Protein AF-A0A5C8B3E5-F1 (afdb_monomer_lite)

Secondary structure (DSSP, 8-state):
------PPPHHHHHHHHHHTTTS-TTT---SS-EEEEETTS-TT---TTTEEEEEHHHHHHHH-GGG-TTSS------HHHHHHHHHHHHHHHHHHTSSS-SEEEEEEEEE-SS-EEEEEEEEEETTT--EEEEEEEETTTS-GGGHHHHHHHHHHTT-TTPEEEEEEEEEP----TTSS--------HHHHHHHH-TTHHHH-EEEEEE-SSSSEEEEEEE-TT-SS-SEEEEEEEETTEEEEEESS-EEEEE--GGGHHHHHHHHHHIIIIIIS---GGGEEEEEEETTEEEEESS----GGGG--

Radius of gyration: 25.86 Å; chains: 1; bounding box: 62×44×73 Å

Sequence (308 aa):
MNKKRKPINSIQRNKLLDKNGYSCCVCKATNIGLHLHHIDGNPDNNDDSNIAVLCVKEHDKHHRPSQYRDNLNHIELTSERIKQNKDSWENFVLESKKPQPQILAVVNAFGTSENVTTIRLIFQWTNIEKIEFQKDFHHVDIPFKEIPDLILSEIQRFGENIQLIIFDQIETIEHCKNRHGALSRIVNLNYATRIISPDWQNKARCNIFINPIRPSLAICIFFESEKDPIYSVSIHKCGNDFHIHDELNDIKVPFLLNKIRTQLTNLVNSIIFEEWNINPLNILIATGKHDNPTIIDKLYFPKIWEAH

Foldseek 3Di:
DPQDADDDDPVNVVVLCLLLLQAFLAQRDHPADWDWDQLVPRRNPPDSLRTGIHGPVVVVCQVCVPVPPPDPPDDRCHSVNSSVSSVLRSVQLVQLADLQRQKAWEWAFADDPVDGFKIKIFIAGLAPRDTSDMDIDGCVVDPPVCVVVVSCVVSVSRYPNHHYHYDPDHHYPPPDPDDDDDPDDTDDNLLSCLVRPPCLQPFKAKEKEAEQPFQKIKIFIDGNVDPGTSWIWIWHDDPQWTFIDIPPDTDTHGDDLVCQFVVVVVVVCCVQCVVSNYHLVRYWYWYDDPVDTDTDDDDGHHCNSNPD

pLDDT: mean 85.46, std 13.36, range [34.31, 96.69]

Structure (mmCIF, N/CA/C/O backbone):
data_AF-A0A5C8B3E5-F1
#
_entry.id   AF-A0A5C8B3E5-F1
#
loop_
_atom_site.group_PDB
_atom_site.id
_atom_site.type_symbol
_atom_site.label_atom_id
_atom_site.label_alt_id
_atom_site.label_comp_id
_atom_site.label_asym_id
_atom_site.label_entity_id
_atom_site.label_seq_id
_atom_site.pdbx_PDB_ins_code
_atom_site.Cartn_x
_atom_site.Cartn_y
_atom_site.Cartn_z
_atom_site.occupancy
_atom_site.B_iso_or_equiv
_atom_site.auth_seq_id
_atom_site.auth_comp_id
_atom_site.auth_asym_id
_atom_site.auth_atom_id
_atom_site.pdbx_PDB_model_num
ATOM 1 N N . MET A 1 1 ? 40.269 -1.792 -30.461 1.00 43.56 1 MET A N 1
ATOM 2 C CA . MET A 1 1 ? 39.592 -2.909 -31.159 1.00 43.56 1 MET A CA 1
ATOM 3 C C . MET A 1 1 ? 38.093 -2.674 -31.080 1.00 43.56 1 MET A C 1
ATOM 5 O O . MET A 1 1 ? 37.587 -2.531 -29.973 1.00 43.56 1 MET A O 1
ATOM 9 N N . ASN A 1 2 ? 37.396 -2.572 -32.216 1.00 50.03 2 ASN A N 1
ATOM 10 C CA . ASN A 1 2 ? 35.932 -2.527 -32.221 1.00 50.03 2 ASN A CA 1
ATOM 11 C C . ASN A 1 2 ? 35.425 -3.862 -31.671 1.00 50.03 2 ASN A C 1
ATOM 13 O O . ASN A 1 2 ? 35.597 -4.892 -32.322 1.00 50.03 2 ASN A O 1
ATOM 17 N N . LYS A 1 3 ? 34.860 -3.856 -30.457 1.00 59.19 3 LYS A N 1
ATOM 18 C CA . LYS A 1 3 ? 34.169 -5.032 -29.921 1.00 59.19 3 LYS A CA 1
ATOM 19 C C . LYS A 1 3 ? 33.078 -5.408 -30.928 1.00 59.19 3 LYS A C 1
ATOM 21 O O . LYS A 1 3 ? 32.313 -4.532 -31.347 1.00 59.19 3 LYS A O 1
ATOM 26 N N . LYS A 1 4 ? 33.044 -6.676 -31.351 1.00 63.53 4 LYS A N 1
ATOM 27 C CA . LYS A 1 4 ? 31.932 -7.207 -32.146 1.00 63.53 4 LYS A CA 1
ATOM 28 C C . LYS A 1 4 ? 30.663 -6.939 -31.324 1.00 63.53 4 LYS A C 1
ATOM 30 O O . LYS A 1 4 ? 30.707 -6.974 -30.100 1.00 63.53 4 LYS A O 1
ATOM 35 N N . ARG A 1 5 ? 29.601 -6.462 -31.969 1.00 69.00 5 ARG A N 1
ATOM 36 C CA . ARG A 1 5 ? 28.335 -6.176 -31.287 1.00 69.00 5 ARG A CA 1
ATOM 37 C C . ARG A 1 5 ? 27.318 -7.168 -31.805 1.00 69.00 5 ARG A C 1
ATOM 39 O O . ARG A 1 5 ? 26.991 -7.125 -32.992 1.00 69.00 5 ARG A O 1
ATOM 46 N N . LYS A 1 6 ? 26.811 -8.037 -30.938 1.00 79.88 6 LYS A N 1
ATOM 47 C CA . LYS A 1 6 ? 25.645 -8.857 -31.253 1.00 79.88 6 LYS A CA 1
ATOM 48 C C . LYS A 1 6 ? 24.402 -7.964 -31.153 1.00 79.88 6 LYS A C 1
ATOM 50 O O . LYS A 1 6 ? 24.086 -7.498 -30.059 1.00 79.88 6 LYS A O 1
ATOM 55 N N . PRO A 1 7 ? 23.680 -7.681 -32.251 1.00 82.25 7 PRO A N 1
ATOM 56 C CA . PRO A 1 7 ? 22.497 -6.835 -32.166 1.00 82.25 7 PRO A CA 1
ATOM 57 C C . PRO A 1 7 ? 21.431 -7.509 -31.295 1.00 82.25 7 PRO A C 1
ATOM 59 O O . PRO A 1 7 ? 21.183 -8.712 -31.411 1.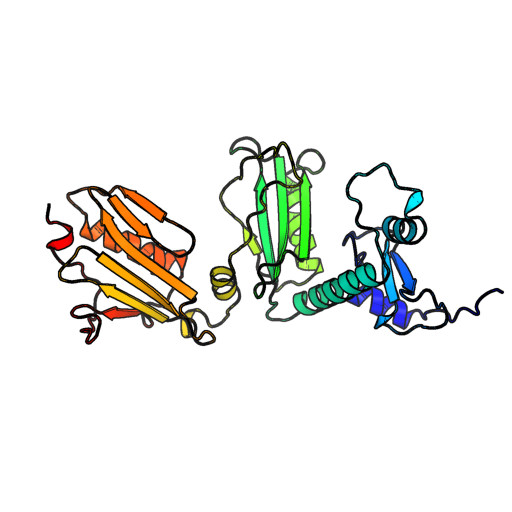00 82.25 7 PRO A O 1
ATOM 62 N N . ILE A 1 8 ? 20.797 -6.728 -30.423 1.00 86.31 8 ILE A N 1
ATOM 63 C CA . ILE A 1 8 ? 19.590 -7.156 -29.714 1.00 86.31 8 ILE A CA 1
ATOM 64 C C . ILE A 1 8 ? 18.457 -7.161 -30.741 1.00 86.31 8 ILE A C 1
ATOM 66 O O . ILE A 1 8 ? 18.202 -6.145 -31.391 1.00 86.31 8 ILE A O 1
ATOM 70 N N . ASN A 1 9 ? 17.807 -8.309 -30.926 1.00 90.19 9 ASN A N 1
ATOM 71 C CA . ASN A 1 9 ? 16.722 -8.430 -31.898 1.00 90.19 9 ASN A CA 1
ATOM 72 C C . ASN A 1 9 ? 15.451 -7.700 -31.416 1.00 90.19 9 ASN A C 1
ATOM 74 O O . ASN A 1 9 ? 15.301 -7.379 -30.235 1.00 90.19 9 ASN A O 1
ATOM 78 N N . SER A 1 10 ? 14.524 -7.431 -32.336 1.00 91.06 10 SER A N 1
ATOM 79 C CA . SER A 1 10 ? 13.295 -6.677 -32.047 1.00 91.06 10 SER A CA 1
ATOM 80 C C . SER A 1 10 ? 12.397 -7.355 -31.007 1.00 91.06 10 SER A C 1
ATOM 82 O O . SER A 1 10 ? 11.832 -6.673 -30.157 1.00 91.06 10 SER A O 1
ATOM 84 N N . ILE A 1 11 ? 12.310 -8.688 -31.025 1.00 93.75 11 ILE A N 1
ATOM 85 C CA . ILE A 1 11 ? 11.504 -9.471 -30.075 1.00 93.75 11 ILE A CA 1
ATOM 86 C C . ILE A 1 11 ? 12.038 -9.286 -28.650 1.00 93.75 11 ILE A C 1
ATOM 88 O O . ILE A 1 11 ? 11.287 -8.970 -27.730 1.00 93.75 11 ILE A O 1
ATOM 92 N N . GLN A 1 12 ? 13.350 -9.434 -28.472 1.00 94.12 12 GLN A N 1
ATOM 93 C CA . GLN A 1 12 ? 14.018 -9.251 -27.191 1.00 94.12 12 GLN A CA 1
ATOM 94 C C . GLN A 1 12 ? 13.921 -7.800 -26.715 1.00 94.12 12 GLN A C 1
ATOM 96 O O . GLN A 1 12 ? 13.673 -7.557 -25.536 1.00 94.12 12 GLN A O 1
ATOM 101 N N . ARG A 1 13 ? 14.064 -6.832 -27.627 1.00 94.44 13 ARG A N 1
ATOM 102 C CA . ARG A 1 13 ? 13.878 -5.412 -27.313 1.00 94.44 13 ARG A CA 1
ATOM 103 C C . ARG A 1 13 ? 12.482 -5.145 -26.753 1.00 94.44 13 ARG A C 1
ATOM 105 O O . ARG A 1 13 ? 12.387 -4.544 -25.688 1.00 94.44 13 ARG A O 1
ATOM 112 N N . ASN A 1 14 ? 11.431 -5.604 -27.430 1.00 95.06 14 ASN A N 1
ATOM 113 C CA . ASN A 1 14 ? 10.053 -5.398 -26.976 1.00 95.06 14 ASN A CA 1
ATOM 114 C C . ASN A 1 14 ? 9.818 -6.061 -25.617 1.00 95.06 14 ASN A C 1
ATOM 116 O O . ASN A 1 14 ? 9.352 -5.403 -24.697 1.00 95.06 14 ASN A O 1
ATOM 120 N N . LYS A 1 15 ? 10.285 -7.303 -25.440 1.00 96.00 15 LYS A N 1
ATOM 121 C CA . LYS A 1 15 ? 10.225 -8.010 -24.154 1.00 96.00 15 LYS A CA 1
ATOM 122 C C . LYS A 1 15 ? 10.875 -7.219 -23.010 1.00 96.00 15 LYS A C 1
ATOM 124 O O . LYS A 1 15 ? 10.323 -7.165 -21.915 1.00 96.00 15 LYS A O 1
ATOM 129 N N . LEU A 1 16 ? 12.051 -6.627 -23.231 1.00 95.62 16 LEU A N 1
ATOM 130 C CA . LEU A 1 16 ? 12.746 -5.824 -22.216 1.00 95.62 16 LEU A CA 1
ATOM 131 C C . LEU A 1 16 ? 11.997 -4.523 -21.900 1.00 95.62 16 LEU A C 1
ATOM 133 O O . LEU A 1 16 ? 11.908 -4.143 -20.733 1.00 95.62 16 LEU A O 1
ATOM 137 N N . LEU A 1 17 ? 11.428 -3.867 -22.914 1.00 95.00 17 LEU A N 1
ATOM 138 C CA . LEU A 1 17 ? 10.596 -2.676 -22.724 1.00 95.00 17 LEU A CA 1
ATOM 139 C C . LEU A 1 17 ? 9.308 -3.006 -21.955 1.00 95.00 17 LEU A C 1
ATOM 141 O O . LEU A 1 17 ? 8.983 -2.300 -21.003 1.00 95.00 17 LEU A O 1
ATOM 145 N N . ASP A 1 18 ? 8.641 -4.112 -22.288 1.00 93.88 18 ASP A N 1
ATOM 146 C CA . ASP A 1 18 ? 7.439 -4.593 -21.597 1.00 93.88 18 ASP A CA 1
ATOM 147 C C . ASP A 1 18 ? 7.719 -4.920 -20.123 1.00 93.88 18 ASP A C 1
ATOM 149 O O . ASP A 1 18 ? 6.940 -4.541 -19.243 1.00 93.88 18 ASP A O 1
ATOM 153 N N . LYS A 1 19 ? 8.853 -5.582 -19.838 1.00 95.06 19 LYS A N 1
ATOM 154 C CA . LYS A 1 19 ? 9.327 -5.870 -18.470 1.00 95.06 19 LYS A CA 1
ATOM 155 C C . LYS A 1 19 ? 9.594 -4.606 -17.655 1.00 95.06 19 LYS A C 1
ATOM 157 O O . LYS A 1 19 ? 9.449 -4.629 -16.442 1.00 95.06 19 LYS A O 1
ATOM 162 N N . ASN A 1 20 ? 9.966 -3.513 -18.316 1.00 94.69 20 ASN A N 1
ATOM 163 C CA . ASN A 1 20 ? 10.220 -2.226 -17.675 1.00 94.69 20 ASN A CA 1
ATOM 164 C C . ASN A 1 20 ? 9.003 -1.291 -17.728 1.00 94.69 20 ASN A C 1
ATOM 166 O O . ASN A 1 20 ? 9.126 -0.128 -17.357 1.00 94.69 20 ASN A O 1
ATOM 170 N N . GLY A 1 21 ? 7.840 -1.748 -18.209 1.00 93.38 21 GLY A N 1
ATOM 171 C CA . GLY A 1 21 ? 6.645 -0.908 -18.330 1.00 93.38 21 GLY A CA 1
ATOM 172 C C . GLY A 1 21 ? 6.867 0.324 -19.213 1.00 93.38 21 GLY A C 1
ATOM 173 O O . GLY A 1 21 ? 6.322 1.388 -18.921 1.00 93.38 21 GLY A O 1
ATOM 174 N N . TYR A 1 22 ? 7.711 0.196 -20.245 1.00 94.38 22 TYR A N 1
ATOM 175 C CA . TYR A 1 22 ? 8.141 1.286 -21.129 1.00 94.38 22 TYR A CA 1
ATOM 176 C C . TYR A 1 22 ? 8.707 2.504 -20.379 1.00 94.38 22 TYR A C 1
ATOM 178 O O . TYR A 1 22 ? 8.512 3.650 -20.790 1.00 94.38 22 TYR A O 1
ATOM 186 N N . SER A 1 23 ? 9.437 2.269 -19.285 1.00 94.38 23 SER A N 1
ATOM 187 C CA . SER A 1 23 ? 10.123 3.317 -18.533 1.00 94.38 23 SER A CA 1
ATOM 188 C C . SER A 1 23 ? 11.591 2.992 -18.255 1.00 94.38 23 SER A C 1
ATOM 190 O O . SER A 1 23 ? 12.064 1.868 -18.415 1.00 94.38 23 SER A O 1
ATOM 192 N N . CYS A 1 24 ? 12.344 4.015 -17.855 1.00 94.44 24 CYS A N 1
ATOM 193 C CA . CYS A 1 24 ? 13.716 3.852 -17.379 1.00 94.44 24 CYS A CA 1
ATOM 194 C C . CYS A 1 24 ? 13.737 3.097 -16.040 1.00 94.44 24 CYS A C 1
ATOM 196 O O . CYS A 1 24 ? 13.076 3.523 -15.097 1.00 94.44 24 CYS A O 1
ATOM 198 N N . CYS A 1 25 ? 14.557 2.055 -15.889 1.00 93.81 25 CYS A N 1
ATOM 199 C CA . CYS A 1 25 ? 14.626 1.300 -14.633 1.00 93.81 25 CYS A CA 1
ATOM 200 C C . CYS A 1 25 ? 15.187 2.107 -13.452 1.00 93.81 25 CYS A C 1
ATOM 202 O O . CYS A 1 25 ? 14.986 1.725 -12.301 1.00 93.81 25 CYS A O 1
ATOM 204 N N . VAL A 1 26 ? 15.861 3.233 -13.712 1.00 91.00 26 VAL A N 1
ATOM 205 C CA . VAL A 1 26 ? 16.446 4.103 -12.680 1.00 91.00 26 VAL A CA 1
ATOM 206 C C . VAL A 1 26 ? 15.471 5.205 -12.274 1.00 91.00 26 VAL A C 1
ATOM 208 O O . VAL A 1 26 ? 15.026 5.237 -11.133 1.00 91.00 26 VAL A O 1
ATOM 211 N N . CYS A 1 27 ? 15.108 6.097 -13.200 1.00 89.75 27 CYS A N 1
ATOM 212 C CA . CYS A 1 27 ? 14.263 7.256 -12.890 1.00 89.75 27 CYS A CA 1
ATOM 213 C C . CYS A 1 27 ? 12.763 7.026 -13.121 1.00 89.75 27 CYS A C 1
ATOM 215 O O . CYS A 1 27 ? 11.970 7.921 -12.850 1.00 89.75 27 CYS A O 1
ATOM 217 N N . LYS A 1 28 ? 12.374 5.862 -13.659 1.00 93.00 28 LYS A N 1
ATOM 218 C CA . LYS A 1 28 ? 10.985 5.434 -13.918 1.00 93.00 28 LYS A CA 1
ATOM 219 C C . LYS A 1 28 ? 10.190 6.320 -14.884 1.00 93.00 28 LYS A C 1
ATOM 221 O O . LYS A 1 28 ? 9.008 6.071 -15.112 1.00 93.00 28 LYS A O 1
ATOM 226 N N . ALA A 1 29 ? 10.842 7.305 -15.499 1.00 88.56 29 ALA A N 1
ATOM 227 C CA . ALA A 1 29 ? 10.229 8.212 -16.455 1.00 88.56 29 ALA A CA 1
ATOM 228 C C . ALA A 1 29 ? 9.842 7.497 -17.761 1.00 88.56 29 ALA A C 1
ATOM 230 O O . ALA A 1 29 ? 10.558 6.610 -18.241 1.00 88.56 29 ALA A O 1
ATOM 231 N N . THR A 1 30 ? 8.709 7.920 -18.317 1.00 88.94 30 THR A N 1
ATOM 232 C CA . THR A 1 30 ? 8.087 7.436 -19.558 1.00 88.94 30 THR A CA 1
ATOM 233 C C . THR A 1 30 ? 8.124 8.522 -20.636 1.00 88.94 30 THR A C 1
ATOM 235 O O . THR A 1 30 ? 8.563 9.640 -20.373 1.00 88.94 30 THR A O 1
ATOM 238 N N . ASN A 1 31 ? 7.679 8.200 -21.859 1.00 86.00 31 ASN A N 1
ATOM 239 C CA . ASN A 1 31 ? 7.591 9.141 -22.990 1.00 86.00 31 ASN A CA 1
ATOM 240 C C . ASN A 1 31 ? 8.919 9.848 -23.330 1.00 86.00 31 ASN A C 1
ATOM 242 O O . ASN A 1 31 ? 8.942 10.966 -23.838 1.00 86.00 31 ASN A O 1
ATOM 246 N N . ILE A 1 32 ? 10.037 9.175 -23.061 1.00 88.38 32 ILE A N 1
ATOM 247 C CA . ILE A 1 32 ? 11.398 9.637 -23.340 1.00 88.38 32 ILE A CA 1
ATOM 248 C C . ILE A 1 32 ? 12.162 8.575 -24.129 1.00 88.38 32 ILE A C 1
ATOM 250 O O . ILE A 1 32 ? 11.781 7.405 -24.152 1.00 88.38 32 ILE A O 1
ATOM 254 N N . GLY A 1 33 ? 13.268 8.964 -24.766 1.00 89.06 33 GLY A N 1
ATOM 255 C CA . GLY A 1 33 ? 14.134 8.022 -25.477 1.00 89.06 33 GLY A CA 1
ATOM 256 C C . GLY A 1 33 ? 14.728 6.967 -24.536 1.00 89.06 33 GLY A C 1
ATOM 257 O O . GLY A 1 33 ? 15.470 7.316 -23.613 1.00 89.06 33 GLY A O 1
ATOM 258 N N . LEU A 1 34 ? 14.414 5.688 -24.785 1.00 93.12 34 LEU A N 1
ATOM 259 C CA . LEU A 1 34 ? 14.897 4.534 -24.015 1.00 93.12 34 LEU A CA 1
ATOM 260 C C . LEU A 1 34 ? 15.951 3.726 -24.779 1.00 93.12 34 LEU A C 1
ATOM 262 O O . LEU A 1 34 ? 15.791 3.358 -25.950 1.00 93.12 34 LEU A O 1
ATOM 266 N N . HIS A 1 35 ? 17.043 3.443 -24.081 1.00 91.94 35 HIS A N 1
ATOM 267 C CA . HIS A 1 35 ? 18.234 2.767 -24.565 1.00 91.94 35 HIS A CA 1
ATOM 268 C C . HIS A 1 35 ? 18.416 1.448 -23.810 1.00 91.94 35 HIS A C 1
ATOM 270 O O . HIS A 1 35 ? 18.151 1.360 -22.613 1.00 91.94 35 HIS A O 1
ATOM 276 N N . LEU A 1 36 ? 18.882 0.424 -24.526 1.00 92.69 36 LEU A N 1
ATOM 277 C CA . LEU A 1 36 ? 19.272 -0.850 -23.932 1.00 92.69 36 LEU A CA 1
ATOM 278 C C . LEU A 1 36 ? 20.759 -0.785 -23.601 1.00 92.69 36 LEU A C 1
ATOM 280 O O . LEU A 1 36 ? 21.578 -0.568 -24.494 1.00 92.69 36 LEU A O 1
ATOM 284 N N . HIS A 1 37 ? 21.079 -0.937 -22.324 1.00 91.50 37 HIS A N 1
ATOM 285 C CA . HIS A 1 37 ? 22.419 -0.790 -21.786 1.00 91.50 37 HIS A CA 1
ATOM 286 C C . HIS A 1 37 ? 22.928 -2.127 -21.243 1.00 91.50 37 HIS A C 1
ATOM 288 O O . HIS A 1 37 ? 22.294 -2.723 -20.374 1.00 91.50 37 HIS A O 1
ATOM 294 N N . HIS A 1 38 ? 24.079 -2.577 -21.745 1.00 93.12 38 HIS A N 1
ATOM 295 C CA . HIS A 1 38 ? 24.810 -3.736 -21.229 1.00 93.12 38 HIS A CA 1
ATOM 296 C C . HIS A 1 38 ? 25.514 -3.376 -19.920 1.00 93.12 38 HIS A C 1
ATOM 298 O O . HIS A 1 38 ? 26.483 -2.618 -19.933 1.00 93.12 38 HIS A O 1
ATOM 304 N N . ILE A 1 39 ? 25.045 -3.937 -18.807 1.00 90.25 39 ILE A N 1
ATOM 305 C CA . ILE A 1 39 ? 25.505 -3.630 -17.444 1.00 90.25 39 ILE A CA 1
ATOM 306 C C . ILE A 1 39 ? 26.990 -3.985 -17.253 1.00 90.25 39 ILE A C 1
ATOM 308 O O . ILE A 1 39 ? 27.722 -3.258 -16.577 1.00 90.25 39 ILE A O 1
ATOM 312 N N . ASP A 1 40 ? 27.447 -5.082 -17.862 1.00 89.88 40 ASP A N 1
ATOM 313 C CA . ASP A 1 40 ? 28.839 -5.552 -17.832 1.00 89.88 40 ASP A CA 1
ATOM 314 C C . ASP A 1 40 ? 29.772 -4.852 -18.846 1.00 89.88 40 ASP A C 1
ATOM 316 O O . ASP A 1 40 ? 30.972 -5.133 -18.897 1.00 89.88 40 ASP A O 1
ATOM 320 N N . GLY A 1 41 ? 29.242 -3.960 -19.692 1.00 85.00 41 GLY A N 1
ATOM 321 C CA . GLY A 1 41 ? 29.996 -3.301 -20.762 1.00 85.00 41 GLY A CA 1
ATOM 322 C C . GLY A 1 41 ? 30.469 -4.238 -21.888 1.00 85.00 41 GLY A C 1
ATOM 323 O O . GLY A 1 41 ? 31.313 -3.843 -22.714 1.00 85.00 41 GLY A O 1
ATOM 324 N N . ASN A 1 42 ? 29.963 -5.474 -21.940 1.00 86.69 42 ASN A N 1
ATOM 325 C CA . ASN A 1 42 ? 30.219 -6.445 -22.995 1.00 86.69 42 ASN A CA 1
ATOM 326 C C . ASN A 1 42 ? 29.064 -6.455 -24.017 1.00 86.69 42 ASN A C 1
ATOM 328 O O . ASN A 1 42 ? 28.020 -7.056 -23.771 1.00 86.69 42 ASN A O 1
ATOM 332 N N . PRO A 1 43 ? 29.245 -5.854 -25.207 1.00 85.69 43 PRO A N 1
ATOM 333 C CA . PRO A 1 43 ? 28.185 -5.738 -26.207 1.00 85.69 43 PRO A CA 1
ATOM 334 C C . PRO A 1 43 ? 27.833 -7.055 -26.923 1.00 85.69 43 PRO A C 1
ATOM 336 O O . PRO A 1 43 ? 26.939 -7.057 -27.768 1.00 85.69 43 PRO A O 1
ATOM 339 N N . ASP A 1 44 ? 28.538 -8.153 -26.637 1.00 87.94 44 ASP A N 1
ATOM 340 C CA . ASP A 1 44 ? 28.189 -9.492 -27.123 1.00 87.94 44 ASP A CA 1
ATOM 341 C C . ASP A 1 44 ? 27.313 -10.277 -26.124 1.00 87.94 44 ASP A C 1
ATOM 343 O O . ASP A 1 44 ? 26.709 -11.288 -26.499 1.00 87.94 44 ASP A O 1
ATOM 347 N N . ASN A 1 45 ? 27.200 -9.807 -24.874 1.00 90.75 45 ASN A N 1
ATOM 348 C CA . ASN A 1 45 ? 26.408 -10.443 -23.824 1.00 90.75 45 ASN A CA 1
ATOM 349 C C . ASN A 1 45 ? 24.956 -9.935 -23.823 1.00 90.75 45 ASN A C 1
ATOM 351 O O . ASN A 1 45 ? 24.587 -9.048 -23.055 1.00 90.75 45 ASN A O 1
ATOM 355 N N . ASN A 1 46 ? 24.117 -10.520 -24.678 1.00 92.44 46 ASN A N 1
ATOM 356 C CA . ASN A 1 46 ? 22.698 -10.165 -24.775 1.00 92.44 46 ASN A CA 1
ATOM 357 C C . ASN A 1 46 ? 21.795 -10.937 -23.798 1.00 92.44 46 ASN A C 1
ATOM 359 O O . ASN A 1 46 ? 20.631 -11.162 -24.117 1.00 92.44 46 ASN A O 1
ATOM 363 N N . ASP A 1 47 ? 22.284 -11.368 -22.638 1.00 93.75 47 ASP A N 1
ATOM 364 C CA . ASP A 1 47 ? 21.409 -11.970 -21.631 1.00 93.75 47 ASP A CA 1
ATOM 365 C C . ASP A 1 47 ? 20.445 -10.919 -21.054 1.00 93.75 47 ASP A C 1
ATOM 367 O O . ASP A 1 47 ? 20.843 -9.800 -20.729 1.00 93.75 47 ASP A O 1
ATOM 371 N N . ASP A 1 48 ? 19.164 -11.271 -20.888 1.00 93.31 48 ASP A N 1
ATOM 372 C CA . ASP A 1 48 ? 18.128 -10.353 -20.375 1.00 93.31 48 ASP A CA 1
ATOM 373 C C . ASP A 1 48 ? 18.488 -9.749 -19.002 1.00 93.31 48 ASP A C 1
ATOM 375 O O . ASP A 1 48 ? 18.068 -8.637 -18.681 1.00 93.31 48 ASP A O 1
ATOM 379 N N . SER A 1 49 ? 19.238 -10.485 -18.177 1.00 93.69 49 SER A N 1
ATOM 380 C CA . SER A 1 49 ? 19.717 -10.038 -16.863 1.00 93.69 49 SER A CA 1
ATOM 381 C C . SER A 1 49 ? 20.858 -9.021 -16.961 1.00 93.69 49 SER A C 1
ATOM 383 O O . SER A 1 49 ? 21.046 -8.232 -16.039 1.00 93.69 49 SER A O 1
ATOM 385 N N . ASN A 1 50 ? 21.593 -9.009 -18.077 1.00 93.88 50 ASN A N 1
ATOM 386 C CA . ASN A 1 50 ? 22.687 -8.079 -18.348 1.00 93.88 50 ASN A CA 1
ATOM 387 C C . ASN A 1 50 ? 22.222 -6.805 -19.071 1.00 93.88 50 ASN A C 1
ATOM 389 O O . ASN A 1 50 ? 22.994 -5.859 -19.200 1.00 93.88 50 ASN A O 1
ATOM 393 N N . ILE A 1 51 ? 20.976 -6.753 -19.547 1.00 94.62 51 ILE A N 1
ATOM 394 C CA . ILE A 1 51 ? 20.456 -5.601 -20.285 1.00 94.62 51 ILE A CA 1
ATOM 395 C C . ILE A 1 51 ? 19.496 -4.793 -19.407 1.00 94.62 51 ILE A C 1
ATOM 397 O O . ILE A 1 51 ? 18.436 -5.276 -19.009 1.00 94.62 51 ILE A O 1
ATOM 401 N N . ALA A 1 52 ? 19.847 -3.533 -19.151 1.00 94.88 52 ALA A N 1
ATOM 402 C CA . ALA A 1 52 ? 18.998 -2.553 -18.481 1.00 94.88 52 ALA A CA 1
ATOM 403 C C . ALA A 1 52 ? 18.345 -1.589 -19.479 1.00 94.88 52 ALA A C 1
ATOM 405 O O . ALA A 1 52 ? 18.950 -1.207 -20.482 1.00 94.88 52 ALA A O 1
ATOM 406 N N . VAL A 1 53 ? 17.119 -1.156 -19.180 1.00 96.19 53 VAL A N 1
ATOM 407 C CA . VAL A 1 53 ? 16.422 -0.108 -19.934 1.00 96.19 53 VAL A CA 1
ATOM 408 C C . VAL A 1 53 ? 16.679 1.233 -19.251 1.00 96.19 53 VAL A C 1
ATOM 410 O O . VAL A 1 53 ? 16.178 1.486 -18.159 1.00 96.19 53 VAL A O 1
ATOM 413 N N . LEU A 1 54 ? 17.458 2.105 -19.888 1.00 93.88 54 LEU A N 1
ATOM 414 C CA . LEU A 1 54 ? 17.823 3.421 -19.356 1.00 93.88 54 LEU A CA 1
ATOM 415 C C . LEU A 1 54 ? 17.315 4.534 -20.266 1.00 93.88 54 LEU A C 1
ATOM 417 O O . LEU A 1 54 ? 17.277 4.379 -21.483 1.00 93.88 54 LEU A O 1
ATOM 421 N N . CYS A 1 55 ? 16.974 5.688 -19.700 1.00 92.56 55 CYS A N 1
ATOM 422 C CA . CYS A 1 55 ? 16.825 6.891 -20.510 1.00 92.56 55 CYS A CA 1
ATOM 423 C C . CYS A 1 55 ? 18.189 7.495 -20.851 1.00 92.56 55 CYS A C 1
ATOM 425 O O . CYS A 1 55 ? 19.180 7.223 -20.171 1.00 92.56 55 CYS A O 1
ATOM 427 N N . VAL A 1 56 ? 18.223 8.361 -21.866 1.00 89.06 56 VAL A N 1
ATOM 428 C CA . VAL A 1 56 ? 19.451 9.045 -22.318 1.00 89.06 56 VAL A CA 1
ATOM 429 C C . VAL A 1 56 ? 20.196 9.710 -21.157 1.00 89.06 56 VAL A C 1
ATOM 431 O O . VAL A 1 56 ? 21.399 9.524 -21.011 1.00 89.06 56 VAL A O 1
ATOM 434 N N . LYS A 1 57 ? 19.471 10.412 -20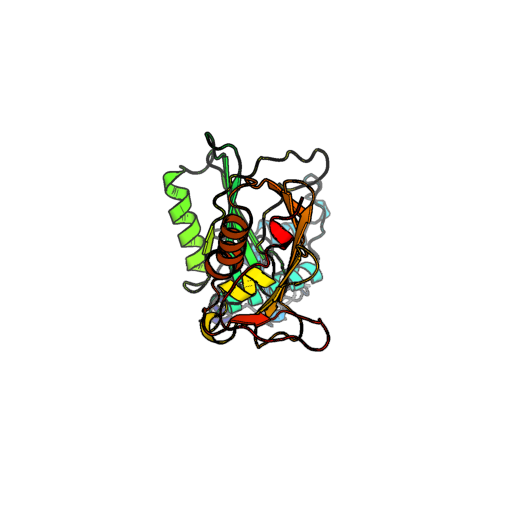.277 1.00 86.81 57 LYS A N 1
ATOM 435 C CA . LYS A 1 57 ? 20.054 11.116 -19.126 1.00 86.81 57 LYS A CA 1
ATOM 436 C C . LYS A 1 57 ? 20.821 10.169 -18.198 1.00 86.81 57 LYS A C 1
ATOM 438 O O . LYS A 1 57 ? 21.967 10.451 -17.858 1.00 86.81 57 LYS A O 1
ATOM 443 N N . GLU A 1 58 ? 20.219 9.040 -17.819 1.00 86.19 58 GLU A N 1
ATOM 444 C CA . GLU A 1 58 ? 20.851 8.136 -16.848 1.00 86.19 58 GLU A CA 1
ATOM 445 C C . GLU A 1 58 ? 21.902 7.241 -17.506 1.00 86.19 58 GLU A C 1
ATOM 447 O O . GLU A 1 58 ? 22.913 6.924 -16.882 1.00 86.19 58 GLU A O 1
ATOM 452 N N . HIS A 1 59 ? 21.726 6.925 -18.790 1.00 85.81 59 HIS A N 1
ATOM 453 C CA . HIS A 1 59 ? 22.761 6.308 -19.610 1.00 85.81 59 HIS A CA 1
ATOM 454 C C . HIS A 1 59 ? 24.030 7.180 -19.666 1.00 85.81 59 HIS A C 1
ATOM 456 O O . HIS A 1 59 ? 25.137 6.691 -19.436 1.00 85.81 59 HIS A O 1
ATOM 462 N N . ASP A 1 60 ? 23.881 8.483 -19.914 1.00 83.81 60 ASP A N 1
ATOM 463 C CA . ASP A 1 60 ? 25.013 9.407 -20.005 1.00 83.81 60 ASP A CA 1
ATOM 464 C C . ASP A 1 60 ? 25.680 9.648 -18.649 1.00 83.81 60 ASP A C 1
ATOM 466 O O . ASP A 1 60 ? 26.910 9.664 -18.575 1.00 83.81 60 ASP A O 1
ATOM 470 N N . LYS A 1 61 ? 24.905 9.753 -17.560 1.00 80.69 61 LYS A N 1
ATOM 471 C CA . LYS A 1 61 ? 25.461 9.833 -16.197 1.00 80.69 61 LYS A CA 1
ATOM 472 C C . LYS A 1 61 ? 26.336 8.631 -15.851 1.00 80.69 61 LYS A C 1
ATOM 474 O O . LYS A 1 61 ? 27.387 8.820 -15.247 1.00 80.69 61 LYS A O 1
ATOM 479 N N . HIS A 1 62 ? 25.924 7.420 -16.234 1.00 79.31 62 HIS A N 1
ATOM 480 C CA . HIS A 1 62 ? 26.715 6.210 -16.001 1.00 79.31 62 HIS A CA 1
ATOM 481 C C . HIS A 1 62 ? 28.058 6.253 -16.746 1.00 79.31 62 HIS A C 1
ATOM 483 O O . HIS A 1 62 ? 29.100 5.940 -16.177 1.00 79.31 62 HIS A O 1
ATOM 489 N N . HIS A 1 63 ? 28.060 6.690 -18.009 1.00 79.06 63 HIS A N 1
ATOM 490 C CA . HIS A 1 63 ? 29.286 6.751 -18.810 1.00 79.06 63 HIS A CA 1
ATOM 491 C C . HIS A 1 63 ? 30.169 7.972 -18.524 1.00 79.06 63 HIS A C 1
ATOM 493 O O . HIS A 1 63 ? 31.352 7.960 -18.870 1.00 79.06 63 HIS A O 1
ATOM 499 N N . ARG A 1 64 ? 29.618 9.038 -17.932 1.00 75.56 64 ARG A N 1
ATOM 500 C CA . ARG A 1 64 ? 30.321 10.308 -17.695 1.00 75.56 64 ARG A CA 1
ATOM 501 C C . ARG A 1 64 ? 30.076 10.853 -16.281 1.00 75.56 64 ARG A C 1
ATOM 503 O O . ARG A 1 64 ? 29.636 11.997 -16.141 1.00 75.56 64 ARG A O 1
ATOM 510 N N . PRO A 1 65 ? 30.403 10.092 -15.220 1.00 63.97 65 PRO A N 1
ATOM 511 C CA . PRO A 1 65 ? 30.094 10.486 -13.843 1.00 63.97 65 PRO A CA 1
ATOM 512 C C . PRO A 1 65 ? 30.754 11.819 -13.447 1.00 63.97 65 PRO A C 1
ATOM 514 O O . PRO A 1 65 ? 30.177 12.612 -12.709 1.00 63.97 65 PRO A O 1
ATOM 517 N N . SER A 1 66 ? 31.932 12.123 -14.002 1.00 59.44 66 SER A N 1
ATOM 518 C CA . SER A 1 66 ? 32.707 13.330 -13.697 1.00 59.44 66 SER A CA 1
ATOM 519 C C . SER A 1 66 ? 32.240 14.609 -14.405 1.00 59.44 66 SER A C 1
ATOM 521 O O . SER A 1 66 ? 32.701 15.684 -14.022 1.00 59.44 66 SER A O 1
ATOM 523 N N . GLN A 1 67 ? 31.354 14.521 -15.408 1.00 59.06 67 GLN A N 1
ATOM 524 C CA . GLN A 1 67 ? 30.855 15.685 -16.160 1.00 59.06 67 GLN A CA 1
ATOM 525 C C . GLN A 1 67 ? 29.625 16.347 -15.517 1.00 59.06 67 GLN A C 1
ATOM 527 O O . GLN A 1 67 ? 29.317 17.487 -15.844 1.00 59.06 67 GLN A O 1
ATOM 532 N N . TYR A 1 68 ? 28.947 15.674 -14.582 1.00 54.38 68 TYR A N 1
ATOM 533 C CA . TYR A 1 68 ? 27.712 16.154 -13.949 1.00 54.38 68 TYR A CA 1
ATOM 534 C C . TYR A 1 68 ? 27.918 16.490 -12.461 1.00 54.38 68 TYR A C 1
ATOM 536 O O . TYR A 1 68 ? 27.200 15.991 -11.596 1.00 54.38 68 TYR A O 1
ATOM 544 N N . ARG A 1 69 ? 28.920 17.328 -12.154 1.00 50.28 69 ARG A N 1
ATOM 545 C CA . ARG A 1 69 ? 29.271 17.722 -10.773 1.00 50.28 69 ARG A CA 1
ATOM 546 C C . ARG A 1 69 ? 28.274 18.690 -10.115 1.00 50.28 69 ARG A C 1
ATOM 548 O O . ARG A 1 69 ? 28.265 18.777 -8.895 1.00 50.28 69 ARG A O 1
ATOM 555 N N . ASP A 1 70 ? 27.413 19.352 -10.889 1.00 45.22 70 ASP A N 1
ATOM 556 C CA . ASP A 1 70 ? 26.621 20.500 -10.408 1.00 45.22 70 ASP A CA 1
ATOM 557 C C . ASP A 1 70 ? 25.269 20.154 -9.758 1.00 45.22 70 ASP A C 1
ATOM 559 O O . ASP A 1 70 ? 24.551 21.047 -9.323 1.00 45.22 70 ASP A O 1
ATOM 563 N N . ASN A 1 71 ? 24.913 18.872 -9.629 1.00 42.34 71 ASN A N 1
ATOM 564 C CA . ASN A 1 71 ? 23.739 18.458 -8.857 1.00 42.34 71 ASN A CA 1
ATOM 565 C C . ASN A 1 71 ? 24.176 17.563 -7.692 1.00 42.34 71 ASN A C 1
ATOM 567 O O . ASN A 1 71 ? 24.415 16.368 -7.868 1.00 42.34 71 ASN A O 1
ATOM 571 N N . LEU A 1 72 ? 24.263 18.177 -6.510 1.00 38.56 72 LEU A N 1
ATOM 572 C CA . LEU A 1 72 ? 24.621 17.625 -5.195 1.00 38.56 72 LEU A CA 1
ATOM 573 C C . LEU A 1 72 ? 23.641 16.541 -4.689 1.00 38.56 72 LEU A C 1
ATOM 575 O O . LEU A 1 72 ? 23.034 16.680 -3.637 1.00 38.56 72 LEU A O 1
ATOM 579 N N . ASN A 1 73 ? 23.492 15.444 -5.430 1.00 43.69 73 ASN A N 1
ATOM 580 C CA . ASN A 1 73 ? 22.892 14.184 -4.976 1.00 43.69 73 ASN A CA 1
ATOM 581 C C . ASN A 1 73 ? 23.709 13.018 -5.553 1.00 43.69 73 ASN A C 1
ATOM 583 O O . ASN A 1 73 ? 23.209 12.170 -6.293 1.00 43.69 73 ASN A O 1
ATOM 587 N N . HIS A 1 74 ? 25.015 13.044 -5.273 1.00 41.81 74 HIS A N 1
ATOM 588 C CA . HIS A 1 74 ? 26.004 12.096 -5.779 1.00 41.81 74 HIS A CA 1
ATOM 589 C C . HIS A 1 74 ? 25.773 10.686 -5.222 1.00 41.81 74 HIS A C 1
ATOM 591 O O . HIS A 1 74 ? 26.344 10.296 -4.208 1.00 41.81 74 HIS A O 1
ATOM 597 N N . ILE A 1 75 ? 24.975 9.894 -5.930 1.00 51.41 75 ILE A N 1
ATOM 598 C CA . ILE A 1 75 ? 25.169 8.448 -5.980 1.00 51.41 75 ILE A CA 1
ATOM 599 C C . ILE A 1 75 ? 25.687 8.173 -7.385 1.00 51.41 75 ILE A C 1
ATOM 601 O O . ILE A 1 75 ? 24.964 8.370 -8.364 1.00 51.41 75 ILE A O 1
ATOM 605 N N . GLU A 1 76 ? 26.953 7.777 -7.500 1.00 63.84 76 GLU A N 1
ATOM 606 C CA . GLU A 1 76 ? 27.482 7.286 -8.769 1.00 63.84 76 GLU A CA 1
ATOM 607 C C . GLU A 1 76 ? 26.598 6.129 -9.244 1.00 63.84 76 GLU A C 1
ATOM 609 O O . GLU A 1 76 ? 26.362 5.160 -8.517 1.00 63.84 76 GLU A O 1
ATOM 614 N N . LEU A 1 77 ? 26.057 6.242 -10.457 1.00 76.19 77 LEU A N 1
ATOM 615 C CA . LEU A 1 77 ? 25.219 5.201 -11.034 1.00 76.19 77 LEU A CA 1
ATOM 616 C C . LEU A 1 77 ? 26.124 4.066 -11.525 1.00 76.19 77 LEU A C 1
ATOM 618 O O . LEU A 1 77 ? 26.437 3.985 -12.707 1.00 76.19 77 LEU A O 1
ATOM 622 N N . THR A 1 78 ? 26.598 3.226 -10.609 1.00 85.12 78 THR A N 1
ATOM 623 C CA . THR A 1 78 ? 27.453 2.072 -10.919 1.00 85.12 78 THR A CA 1
ATOM 624 C C . THR A 1 78 ? 26.662 0.961 -11.618 1.00 85.12 78 THR A C 1
ATOM 626 O O . THR A 1 78 ? 25.434 0.902 -11.522 1.00 85.12 78 THR A O 1
ATOM 629 N N . SER A 1 79 ? 27.353 0.034 -12.289 1.00 87.94 79 SER A N 1
ATOM 630 C CA . SER A 1 79 ? 26.724 -1.154 -12.893 1.00 87.94 79 SER A CA 1
ATOM 631 C C . SER A 1 79 ? 25.931 -1.978 -11.872 1.00 87.94 79 SER A C 1
ATOM 633 O O . SER A 1 79 ? 24.832 -2.444 -12.164 1.00 87.94 79 SER A O 1
ATOM 635 N N . GLU A 1 80 ? 26.444 -2.107 -10.646 1.00 88.69 80 GLU A N 1
ATOM 636 C CA . GLU A 1 80 ? 25.739 -2.782 -9.554 1.00 88.69 80 GLU A CA 1
ATOM 637 C C . GLU A 1 80 ? 24.438 -2.059 -9.194 1.00 88.69 80 GLU A C 1
ATOM 639 O O . GLU A 1 80 ? 23.389 -2.689 -9.065 1.00 88.69 80 GLU A O 1
ATOM 644 N N . ARG A 1 81 ? 24.470 -0.724 -9.107 1.00 88.81 81 ARG A N 1
ATOM 645 C CA . ARG A 1 81 ? 23.274 0.066 -8.811 1.00 88.81 81 ARG A CA 1
ATOM 646 C C . ARG A 1 81 ? 22.245 -0.008 -9.936 1.00 88.81 81 ARG A C 1
ATOM 648 O O . ARG A 1 81 ? 21.049 -0.082 -9.660 1.00 88.81 81 ARG A O 1
ATOM 655 N N . ILE A 1 82 ? 22.690 -0.024 -11.193 1.00 91.06 82 ILE A N 1
ATOM 656 C CA . ILE A 1 82 ? 21.816 -0.251 -12.353 1.00 91.06 82 ILE A CA 1
ATOM 657 C C . ILE A 1 82 ? 21.150 -1.622 -12.246 1.00 91.06 82 ILE A C 1
ATOM 659 O O . ILE A 1 82 ? 19.940 -1.714 -12.437 1.00 91.06 82 ILE A O 1
ATOM 663 N N . LYS A 1 83 ? 21.910 -2.665 -11.895 1.00 94.06 83 LYS A N 1
ATOM 664 C CA . LYS A 1 83 ? 21.374 -4.014 -11.703 1.00 94.06 83 LYS A CA 1
ATOM 665 C C . LYS A 1 83 ? 20.328 -4.059 -10.588 1.00 94.06 83 LYS A C 1
ATOM 667 O O . LYS A 1 83 ? 19.223 -4.524 -10.826 1.00 94.06 83 LYS A O 1
ATOM 672 N N . GLN A 1 84 ? 20.623 -3.482 -9.422 1.00 92.00 84 GLN A N 1
ATOM 673 C CA . GLN A 1 84 ? 19.664 -3.381 -8.313 1.00 92.00 84 GLN A CA 1
ATOM 674 C C . GLN A 1 84 ? 18.376 -2.654 -8.730 1.00 92.00 84 GLN A C 1
ATOM 676 O O . GLN A 1 84 ? 17.277 -3.129 -8.456 1.00 92.00 84 GLN A O 1
ATOM 681 N N . ASN A 1 85 ? 18.503 -1.515 -9.419 1.00 92.69 85 ASN A N 1
ATOM 682 C CA . ASN A 1 85 ? 17.357 -0.743 -9.899 1.00 92.69 85 ASN A CA 1
ATOM 683 C C . ASN A 1 85 ? 16.543 -1.506 -10.949 1.00 92.69 85 ASN A C 1
ATOM 685 O O . ASN A 1 85 ? 15.317 -1.454 -10.910 1.00 92.69 85 ASN A O 1
ATOM 689 N N . LYS A 1 86 ? 17.209 -2.218 -11.866 1.00 94.88 86 LYS A N 1
ATOM 690 C CA . LYS A 1 86 ? 16.576 -3.097 -12.856 1.00 94.88 86 LYS A CA 1
ATOM 691 C C . LYS A 1 86 ? 15.785 -4.203 -12.175 1.00 94.88 86 LYS A C 1
ATOM 693 O O . LYS A 1 86 ? 14.596 -4.322 -12.441 1.00 94.88 86 LYS A O 1
ATOM 698 N N . ASP A 1 87 ? 16.424 -4.970 -11.299 1.00 95.38 87 ASP A N 1
ATOM 699 C CA . ASP A 1 87 ? 15.797 -6.122 -10.653 1.00 95.38 87 ASP A CA 1
ATOM 700 C C . ASP A 1 87 ? 14.599 -5.669 -9.806 1.00 95.38 87 ASP A C 1
ATOM 702 O O . ASP A 1 87 ? 13.508 -6.222 -9.917 1.00 95.38 87 ASP A O 1
ATOM 706 N N . SER A 1 88 ? 14.767 -4.589 -9.035 1.00 94.06 88 SER A N 1
ATOM 707 C CA . SER A 1 88 ? 13.687 -3.959 -8.265 1.00 94.06 88 SER A CA 1
ATOM 708 C C . SER A 1 88 ? 12.522 -3.521 -9.162 1.00 94.06 88 SER A C 1
ATOM 710 O O . SER A 1 88 ? 11.366 -3.831 -8.879 1.00 94.06 88 SER A O 1
ATOM 712 N N . TRP A 1 89 ? 12.823 -2.854 -10.282 1.00 95.81 89 TRP A N 1
ATOM 713 C CA . TRP A 1 89 ? 11.802 -2.325 -11.184 1.00 95.81 89 TRP A CA 1
ATOM 714 C C . TRP A 1 89 ? 11.030 -3.397 -11.938 1.00 95.81 89 TRP A C 1
ATOM 716 O O . TRP A 1 89 ? 9.810 -3.334 -12.027 1.00 95.81 89 TRP A O 1
ATOM 726 N N . GLU A 1 90 ? 11.734 -4.372 -12.505 1.00 96.56 90 GLU A N 1
ATOM 727 C CA . GLU A 1 90 ? 11.097 -5.435 -13.276 1.00 96.56 90 GLU A CA 1
ATOM 728 C C . GLU A 1 90 ? 10.225 -6.307 -12.370 1.00 96.56 90 GLU A C 1
ATOM 730 O O . GLU A 1 90 ? 9.136 -6.707 -12.779 1.00 96.56 90 GLU A O 1
ATOM 735 N N . ASN A 1 91 ? 10.647 -6.528 -11.118 1.00 95.69 91 ASN A N 1
ATOM 736 C CA . ASN A 1 91 ? 9.818 -7.192 -10.115 1.00 95.69 91 ASN A CA 1
ATOM 737 C C . ASN A 1 91 ? 8.560 -6.383 -9.792 1.00 95.69 91 ASN A C 1
ATOM 739 O O . ASN A 1 91 ? 7.478 -6.958 -9.733 1.00 95.69 91 ASN A O 1
ATOM 743 N N . PHE A 1 92 ? 8.676 -5.063 -9.641 1.00 96.38 92 PHE A N 1
ATOM 744 C CA . PHE A 1 92 ? 7.524 -4.187 -9.433 1.00 96.38 92 PHE A CA 1
ATOM 745 C C . PHE A 1 92 ? 6.523 -4.252 -10.592 1.00 96.38 92 PHE A C 1
ATOM 747 O O . PHE A 1 92 ? 5.339 -4.483 -10.367 1.00 96.38 92 PHE A O 1
ATOM 754 N N . VAL A 1 93 ? 6.992 -4.105 -11.835 1.00 96.19 93 VAL A N 1
ATOM 755 C CA . VAL A 1 93 ? 6.133 -4.147 -13.034 1.00 96.19 93 VAL A CA 1
ATOM 756 C C . VAL A 1 93 ? 5.485 -5.522 -13.218 1.00 96.19 93 VAL A C 1
ATOM 758 O O . VAL A 1 93 ? 4.376 -5.630 -13.743 1.00 96.19 93 VAL A O 1
ATOM 761 N N . LEU A 1 94 ? 6.175 -6.595 -12.828 1.00 95.88 94 LEU A N 1
ATOM 762 C CA . LEU A 1 94 ? 5.615 -7.941 -12.858 1.00 95.88 94 LEU A CA 1
ATOM 763 C C . LEU A 1 94 ? 4.541 -8.124 -11.779 1.00 95.88 94 LEU A C 1
ATOM 765 O O . LEU A 1 94 ? 3.473 -8.660 -12.068 1.00 95.88 94 LEU A O 1
ATOM 769 N N . GLU A 1 95 ? 4.822 -7.684 -10.553 1.00 95.56 95 GLU A N 1
ATOM 770 C CA . GLU A 1 95 ? 3.899 -7.759 -9.421 1.00 95.56 95 GLU A CA 1
ATOM 771 C C . GLU A 1 95 ? 2.628 -6.950 -9.677 1.00 95.56 95 GLU A C 1
ATOM 773 O O . GLU A 1 95 ? 1.531 -7.443 -9.431 1.00 95.56 95 GLU A O 1
ATOM 778 N N . SER A 1 96 ? 2.760 -5.748 -10.242 1.00 94.94 96 SER A N 1
ATOM 779 C CA . SER A 1 96 ? 1.646 -4.824 -10.462 1.00 94.94 96 SER A CA 1
ATOM 780 C C . SER A 1 96 ? 0.568 -5.377 -11.397 1.00 94.94 96 SER A C 1
ATOM 782 O O . SER A 1 96 ? -0.583 -4.953 -11.339 1.00 94.94 96 SER A O 1
ATOM 784 N N . LYS A 1 97 ? 0.933 -6.339 -12.253 1.00 94.25 97 LYS A N 1
ATOM 785 C CA . LYS A 1 97 ? 0.040 -6.994 -13.219 1.00 94.25 97 LYS A CA 1
ATOM 786 C C . LYS A 1 97 ? -0.674 -8.224 -12.658 1.00 94.25 97 LYS A C 1
ATOM 788 O O . LYS A 1 97 ? -1.477 -8.832 -13.366 1.00 94.25 97 LYS A O 1
ATOM 793 N N . LYS A 1 98 ? -0.370 -8.646 -11.427 1.00 94.75 98 LYS A N 1
ATOM 794 C CA . LYS A 1 98 ? -1.033 -9.804 -10.818 1.00 94.75 98 LYS A CA 1
ATOM 795 C C . LYS A 1 98 ? -2.506 -9.493 -10.508 1.00 94.75 98 LYS A C 1
ATOM 797 O O . LYS A 1 98 ? -2.866 -8.333 -10.320 1.00 94.75 98 LYS A O 1
ATOM 802 N N . PRO A 1 99 ? -3.371 -10.520 -10.403 1.00 91.94 99 PRO A N 1
ATOM 803 C CA . PRO A 1 99 ? -4.751 -10.336 -9.947 1.00 91.94 99 PRO A CA 1
ATOM 804 C C . PRO A 1 99 ? -4.855 -9.748 -8.533 1.00 91.94 99 PRO A C 1
ATOM 806 O O . PRO A 1 99 ? -5.830 -9.079 -8.217 1.00 91.94 99 PRO A O 1
ATOM 809 N N . GLN A 1 100 ? -3.857 -10.017 -7.687 1.00 89.69 100 GLN A N 1
ATOM 810 C CA . GLN A 1 100 ? -3.766 -9.550 -6.302 1.00 89.69 100 GLN A CA 1
ATOM 811 C C . GLN A 1 100 ? -2.347 -9.017 -6.051 1.00 89.69 100 GLN A C 1
ATOM 813 O O . GLN A 1 100 ? -1.499 -9.756 -5.544 1.00 89.69 100 GLN A O 1
ATOM 818 N N . PRO A 1 101 ? -2.044 -7.786 -6.496 1.00 93.06 101 PRO A N 1
ATOM 819 C CA . PRO A 1 101 ? -0.703 -7.228 -6.389 1.00 93.06 101 PRO A CA 1
ATOM 820 C C . PRO A 1 101 ? -0.360 -6.886 -4.933 1.00 93.06 101 PRO A C 1
ATOM 822 O O . PRO A 1 101 ? -1.164 -6.296 -4.217 1.00 93.06 101 PRO A O 1
ATOM 825 N N . GLN A 1 102 ? 0.871 -7.178 -4.511 1.00 92.62 102 GLN A N 1
ATOM 826 C CA . GLN A 1 102 ? 1.431 -6.745 -3.218 1.00 92.62 102 GLN A CA 1
ATOM 827 C C . GLN A 1 102 ? 1.958 -5.296 -3.265 1.00 92.62 102 GLN A C 1
ATOM 829 O O . GLN A 1 102 ? 3.041 -4.974 -2.766 1.00 92.62 102 GLN A O 1
ATOM 834 N N . ILE A 1 103 ? 1.207 -4.422 -3.938 1.00 93.25 103 ILE A N 1
ATOM 835 C CA . ILE A 1 103 ? 1.550 -3.022 -4.194 1.00 93.25 103 ILE A CA 1
ATOM 836 C C . ILE A 1 103 ? 0.320 -2.157 -3.920 1.00 93.25 103 ILE A C 1
ATOM 838 O O . ILE A 1 103 ? -0.780 -2.478 -4.366 1.00 93.25 103 ILE A O 1
ATOM 842 N N . LEU A 1 104 ? 0.533 -1.021 -3.256 1.00 93.25 104 LEU A N 1
ATOM 843 C CA . LEU A 1 104 ? -0.476 0.019 -3.056 1.00 93.25 104 LEU A CA 1
ATOM 844 C C . LEU A 1 104 ? -0.089 1.296 -3.788 1.00 93.25 104 LEU A C 1
ATOM 846 O O . LEU A 1 104 ? 1.075 1.702 -3.764 1.00 93.25 104 LEU A O 1
ATOM 850 N N . ALA A 1 105 ? -1.087 1.942 -4.382 1.00 94.19 105 ALA A N 1
ATOM 851 C CA . ALA A 1 105 ? -1.008 3.319 -4.833 1.00 94.19 105 ALA A CA 1
ATOM 852 C C . ALA A 1 105 ? -1.536 4.230 -3.717 1.00 94.19 105 ALA A C 1
ATOM 854 O O . ALA A 1 105 ? -2.680 4.098 -3.294 1.00 94.19 105 ALA A O 1
ATOM 855 N N . VAL A 1 106 ? -0.712 5.151 -3.232 1.00 91.88 106 VAL A N 1
ATOM 856 C CA . VAL A 1 106 ? -1.039 6.071 -2.141 1.00 91.88 106 VAL A CA 1
ATOM 857 C C . VAL A 1 106 ? -0.958 7.500 -2.657 1.00 91.88 106 VAL A C 1
ATOM 859 O O . VAL A 1 106 ? 0.053 7.897 -3.237 1.00 91.88 106 VAL A O 1
ATOM 862 N N . VAL A 1 107 ? -2.021 8.273 -2.454 1.00 91.44 107 VAL A N 1
ATOM 863 C CA . VAL A 1 107 ? -2.104 9.677 -2.857 1.00 91.44 107 VAL A CA 1
ATOM 864 C C . VAL A 1 107 ? -2.083 10.569 -1.625 1.00 91.44 107 VAL A C 1
ATOM 866 O O . VAL A 1 107 ? -2.938 10.455 -0.749 1.00 91.44 107 VAL A O 1
ATOM 869 N N . ASN A 1 108 ? -1.113 11.482 -1.605 1.00 89.19 108 ASN A N 1
ATOM 870 C CA . ASN A 1 108 ? -0.939 12.501 -0.575 1.00 89.19 108 ASN A CA 1
ATOM 871 C C . ASN A 1 108 ? -1.122 13.894 -1.184 1.00 89.19 108 ASN A C 1
ATOM 873 O O . ASN A 1 108 ? -0.579 14.173 -2.256 1.00 89.19 108 ASN A O 1
ATOM 877 N N . ALA A 1 109 ? -1.833 14.780 -0.491 1.00 87.38 109 ALA A N 1
ATOM 878 C CA . ALA A 1 109 ? -1.966 16.185 -0.866 1.00 87.38 109 ALA A CA 1
ATOM 879 C C . ALA A 1 109 ? -1.137 17.066 0.078 1.00 87.38 109 ALA A C 1
ATOM 881 O O . ALA A 1 109 ? -1.167 16.873 1.289 1.00 87.38 109 ALA A O 1
ATOM 882 N N . PHE A 1 110 ? -0.418 18.046 -0.473 1.00 84.88 110 PHE A N 1
ATOM 883 C CA . PHE A 1 110 ? 0.434 18.966 0.281 1.00 84.88 110 PHE A CA 1
ATOM 884 C C . PHE A 1 110 ? 0.033 20.425 0.043 1.00 84.88 110 PHE A C 1
ATOM 886 O O . PHE A 1 110 ? -0.133 20.865 -1.103 1.00 84.88 110 PHE A O 1
ATOM 893 N N . GLY A 1 111 ? -0.050 21.207 1.117 1.00 82.00 111 GLY A N 1
ATOM 894 C CA . GLY A 1 111 ? -0.394 22.626 1.075 1.00 82.00 111 GLY A CA 1
ATOM 895 C C . GLY A 1 111 ? -1.215 23.057 2.284 1.00 82.00 111 GLY A C 1
ATOM 896 O O . GLY A 1 111 ? -0.902 22.711 3.420 1.00 82.00 111 GLY A O 1
ATOM 897 N N . THR A 1 112 ? -2.261 23.834 2.028 1.00 79.00 112 THR A N 1
ATOM 898 C CA . THR A 1 112 ? -3.277 24.206 3.020 1.00 79.00 112 THR A CA 1
ATOM 899 C C . THR A 1 112 ? -4.658 23.781 2.529 1.00 79.00 112 THR A C 1
ATOM 901 O O . THR A 1 112 ? -4.835 23.485 1.348 1.00 79.00 112 THR A O 1
ATOM 904 N N . SER A 1 113 ? -5.657 23.798 3.416 1.00 73.62 113 SER A N 1
ATOM 905 C CA . SER A 1 113 ? -7.063 23.546 3.057 1.00 73.62 113 SER A CA 1
ATOM 906 C C . SER A 1 113 ? -7.589 24.461 1.952 1.00 73.62 113 SER A C 1
ATOM 908 O O . SER A 1 113 ? -8.497 24.085 1.220 1.00 73.62 113 SER A O 1
ATOM 910 N N . GLU A 1 114 ? -7.021 25.660 1.832 1.00 78.00 114 GLU A N 1
ATOM 911 C CA . GLU A 1 114 ? -7.399 26.655 0.828 1.00 78.00 114 GLU A CA 1
ATOM 912 C C . GLU A 1 114 ? -6.551 26.559 -0.446 1.00 78.00 114 GLU A C 1
ATOM 914 O O . GLU A 1 114 ? -6.981 27.010 -1.505 1.00 78.00 114 GLU A O 1
ATOM 919 N N . ASN A 1 115 ? -5.345 25.990 -0.358 1.00 79.50 115 ASN A N 1
ATOM 920 C CA . ASN A 1 115 ? -4.398 25.951 -1.462 1.00 79.50 115 ASN A CA 1
ATOM 921 C C . ASN A 1 115 ? -3.574 24.657 -1.447 1.00 79.50 115 ASN A C 1
ATOM 923 O O . ASN A 1 115 ? -2.500 24.579 -0.838 1.00 79.50 115 ASN A O 1
ATOM 927 N N . VAL A 1 116 ? -4.073 23.639 -2.150 1.00 82.06 116 VAL A N 1
ATOM 928 C CA . VAL A 1 116 ? -3.311 22.418 -2.431 1.00 82.06 116 VAL A CA 1
ATOM 929 C C . VAL A 1 116 ? -2.303 22.722 -3.534 1.00 82.06 116 VAL A C 1
ATOM 931 O O . VAL A 1 116 ? -2.660 23.033 -4.667 1.00 82.06 116 VAL A O 1
ATOM 934 N N . THR A 1 117 ? -1.022 22.617 -3.200 1.00 83.31 117 THR A N 1
ATOM 935 C CA . THR A 1 117 ? 0.075 22.978 -4.110 1.00 83.31 117 THR A CA 1
ATOM 936 C C . THR A 1 117 ? 0.575 21.788 -4.917 1.00 83.31 117 THR A C 1
ATOM 938 O O . THR A 1 117 ? 0.946 21.927 -6.083 1.00 83.31 117 THR A O 1
ATOM 941 N N . THR A 1 118 ? 0.612 20.618 -4.280 1.00 86.75 118 THR A N 1
ATOM 942 C CA . THR A 1 118 ? 1.229 19.412 -4.823 1.00 86.75 118 THR A CA 1
ATOM 943 C C . THR A 1 118 ? 0.406 18.207 -4.421 1.00 86.75 118 THR A C 1
ATOM 945 O O . THR A 1 118 ? 0.036 18.063 -3.257 1.00 86.75 118 THR A O 1
ATOM 948 N N . ILE A 1 119 ? 0.168 17.320 -5.376 1.00 89.31 119 ILE A N 1
ATOM 949 C CA . ILE A 1 119 ? -0.354 15.985 -5.119 1.00 89.31 119 ILE A CA 1
ATOM 950 C C . ILE A 1 119 ? 0.755 14.994 -5.456 1.00 89.31 119 ILE A C 1
ATOM 952 O O . ILE A 1 119 ? 1.351 15.069 -6.526 1.00 89.31 119 ILE A O 1
ATOM 956 N N . ARG A 1 120 ? 1.058 14.074 -4.544 1.00 91.25 120 ARG A N 1
ATOM 957 C CA . ARG A 1 120 ? 2.061 13.025 -4.740 1.00 91.25 120 ARG A CA 1
ATOM 958 C C . ARG A 1 120 ? 1.373 11.678 -4.834 1.00 91.25 120 ARG A C 1
ATOM 960 O O . ARG A 1 120 ? 0.654 11.296 -3.917 1.00 91.25 120 ARG A O 1
ATOM 967 N N . LEU A 1 121 ? 1.660 10.949 -5.905 1.00 93.00 121 LEU A N 1
ATOM 968 C CA . LEU A 1 121 ? 1.333 9.536 -6.051 1.00 93.00 121 LEU A CA 1
ATOM 969 C C . LEU A 1 121 ? 2.549 8.698 -5.661 1.00 93.00 121 LEU A C 1
ATOM 971 O O . LEU A 1 121 ? 3.653 8.943 -6.144 1.00 93.00 121 LEU A O 1
ATOM 975 N N . ILE A 1 122 ? 2.342 7.700 -4.816 1.00 92.19 122 ILE A N 1
ATOM 976 C CA . ILE A 1 122 ? 3.369 6.796 -4.306 1.00 92.19 122 ILE A CA 1
ATOM 977 C C . ILE A 1 122 ? 2.944 5.371 -4.617 1.00 92.19 122 ILE A C 1
ATOM 979 O O . ILE A 1 122 ? 1.820 4.986 -4.328 1.00 92.19 122 ILE A O 1
ATOM 983 N N . PHE A 1 123 ? 3.857 4.575 -5.154 1.00 93.19 123 PHE A N 1
ATOM 984 C CA . PHE A 1 123 ? 3.709 3.133 -5.227 1.00 93.19 123 PHE A CA 1
ATOM 985 C C . PHE A 1 123 ? 4.598 2.493 -4.171 1.00 93.19 123 PHE A C 1
ATOM 987 O O . PHE A 1 123 ? 5.827 2.626 -4.217 1.00 93.19 123 PHE A O 1
ATOM 994 N N . GLN A 1 124 ? 3.972 1.810 -3.222 1.00 91.81 124 GLN A N 1
ATOM 995 C CA . GLN A 1 124 ? 4.653 1.161 -2.110 1.00 91.81 124 GLN A CA 1
ATOM 996 C C . GLN A 1 124 ? 4.407 -0.346 -2.101 1.00 91.81 124 GLN A C 1
ATOM 998 O O . GLN A 1 124 ? 3.324 -0.813 -2.449 1.00 91.81 124 GLN A O 1
ATOM 1003 N N . TRP A 1 125 ? 5.413 -1.095 -1.666 1.00 91.25 125 TRP A N 1
ATOM 1004 C CA . TRP A 1 125 ? 5.306 -2.521 -1.389 1.00 91.25 125 TRP A CA 1
ATOM 1005 C C . TRP A 1 125 ? 4.586 -2.757 -0.064 1.00 91.25 125 TRP A C 1
ATOM 1007 O O . TRP A 1 125 ? 4.916 -2.130 0.944 1.00 91.25 125 TRP A O 1
ATOM 1017 N N . THR A 1 126 ? 3.642 -3.693 -0.047 1.00 85.81 126 THR A N 1
ATOM 1018 C CA . THR A 1 126 ? 2.831 -3.997 1.142 1.00 85.81 126 THR A CA 1
ATOM 1019 C C . THR A 1 126 ? 3.480 -4.947 2.127 1.00 85.81 126 THR A C 1
ATOM 1021 O O . THR A 1 126 ? 2.931 -5.145 3.198 1.00 85.81 126 THR A O 1
ATOM 1024 N N . ASN A 1 127 ? 4.616 -5.543 1.776 1.00 81.62 127 ASN A N 1
ATOM 1025 C CA . ASN A 1 127 ? 5.313 -6.537 2.590 1.00 81.62 127 ASN A CA 1
ATOM 1026 C C . ASN A 1 127 ? 6.591 -6.000 3.259 1.00 81.62 127 ASN A C 1
ATOM 1028 O O . ASN A 1 127 ? 7.136 -6.662 4.136 1.00 81.62 127 ASN A O 1
ATOM 1032 N N . ILE A 1 128 ? 7.109 -4.845 2.822 1.00 81.12 128 ILE A N 1
ATOM 1033 C CA . ILE A 1 128 ? 8.419 -4.317 3.257 1.00 81.12 128 ILE A CA 1
ATOM 1034 C C . ILE A 1 128 ? 8.437 -2.789 3.460 1.00 81.12 128 ILE A C 1
ATOM 1036 O O . ILE A 1 128 ? 9.517 -2.206 3.477 1.00 81.12 128 ILE A O 1
ATOM 1040 N N . GLU A 1 129 ? 7.266 -2.136 3.548 1.00 76.06 129 GLU A N 1
ATOM 1041 C CA . GLU A 1 129 ? 7.087 -0.672 3.723 1.00 76.06 129 GLU A CA 1
ATOM 1042 C C . GLU A 1 129 ? 7.996 0.197 2.824 1.00 76.06 129 GLU A C 1
ATOM 1044 O O . GLU A 1 129 ? 8.415 1.304 3.165 1.00 76.06 129 GLU A O 1
ATOM 1049 N N . LYS A 1 130 ? 8.334 -0.313 1.636 1.00 85.12 130 LYS A N 1
ATOM 1050 C CA . LYS A 1 130 ? 9.285 0.319 0.722 1.00 85.12 130 LYS A CA 1
ATOM 1051 C C . LYS A 1 130 ? 8.536 1.070 -0.366 1.00 85.12 130 LYS A C 1
ATOM 1053 O O . LYS A 1 130 ? 7.754 0.474 -1.104 1.00 85.12 130 LYS A O 1
ATOM 1058 N N . ILE A 1 131 ? 8.865 2.345 -0.549 1.00 89.56 131 ILE A N 1
ATOM 1059 C CA . ILE A 1 131 ? 8.462 3.109 -1.734 1.00 89.56 131 ILE A CA 1
ATOM 1060 C C . ILE A 1 131 ? 9.302 2.645 -2.927 1.00 89.56 131 ILE A C 1
ATOM 1062 O O . ILE A 1 131 ? 10.531 2.745 -2.910 1.00 89.56 131 ILE A O 1
ATOM 1066 N N . GLU A 1 132 ? 8.649 2.153 -3.976 1.00 92.00 132 GLU A N 1
ATOM 1067 C CA . GLU A 1 132 ? 9.322 1.792 -5.226 1.00 92.00 132 GLU A CA 1
ATOM 1068 C C . GLU A 1 132 ? 9.400 2.978 -6.189 1.00 92.00 132 GLU A C 1
ATOM 1070 O O . GLU A 1 132 ? 10.403 3.180 -6.877 1.00 92.00 132 GLU A O 1
ATOM 1075 N N . PHE A 1 133 ? 8.324 3.760 -6.250 1.00 87.62 133 PHE A N 1
ATOM 1076 C CA . PHE A 1 133 ? 8.180 4.862 -7.186 1.00 87.62 133 PHE A CA 1
ATOM 1077 C C . PHE A 1 133 ? 7.289 5.948 -6.590 1.00 87.62 133 PHE A C 1
ATOM 1079 O O . PHE A 1 133 ? 6.307 5.652 -5.916 1.00 87.62 133 PHE A O 1
ATOM 1086 N N . GLN A 1 134 ? 7.625 7.208 -6.853 1.00 90.56 134 GLN A N 1
ATOM 1087 C CA . GLN A 1 134 ? 6.790 8.350 -6.504 1.00 90.56 134 GLN A CA 1
ATOM 1088 C C . GLN A 1 134 ? 6.766 9.353 -7.656 1.00 90.56 134 GLN A C 1
ATOM 1090 O O . GLN A 1 134 ? 7.758 9.501 -8.378 1.00 90.56 134 GLN A O 1
ATOM 1095 N N . LYS A 1 135 ? 5.643 10.048 -7.810 1.00 89.38 135 LYS A N 1
ATOM 1096 C CA . LYS A 1 135 ? 5.429 11.061 -8.838 1.00 89.38 135 LYS A CA 1
ATOM 1097 C C . LYS A 1 135 ? 4.682 12.249 -8.248 1.00 89.38 135 LYS A C 1
ATOM 1099 O O . LYS A 1 135 ? 3.622 12.076 -7.651 1.00 89.38 135 LYS A O 1
ATOM 1104 N N . ASP A 1 136 ? 5.241 13.434 -8.459 1.00 89.19 136 ASP A N 1
ATOM 1105 C CA . ASP A 1 136 ? 4.687 14.691 -7.968 1.00 89.19 136 ASP A CA 1
ATOM 1106 C C . ASP A 1 136 ? 3.945 15.402 -9.100 1.00 89.19 136 ASP A C 1
ATOM 1108 O O . ASP A 1 136 ? 4.452 15.530 -10.217 1.00 89.19 136 ASP A O 1
ATOM 1112 N N . PHE A 1 137 ? 2.737 15.859 -8.793 1.00 88.19 137 PHE A N 1
ATOM 1113 C CA . PHE A 1 137 ? 1.884 16.669 -9.648 1.00 88.19 137 PHE A CA 1
ATOM 1114 C C . PHE A 1 137 ? 1.763 18.046 -9.002 1.00 88.19 137 PHE A C 1
ATOM 1116 O O . PHE A 1 137 ? 1.047 18.225 -8.014 1.00 88.19 137 PHE A O 1
ATOM 1123 N N . HIS A 1 138 ? 2.500 19.017 -9.532 1.00 85.81 138 HIS A N 1
ATOM 1124 C CA . H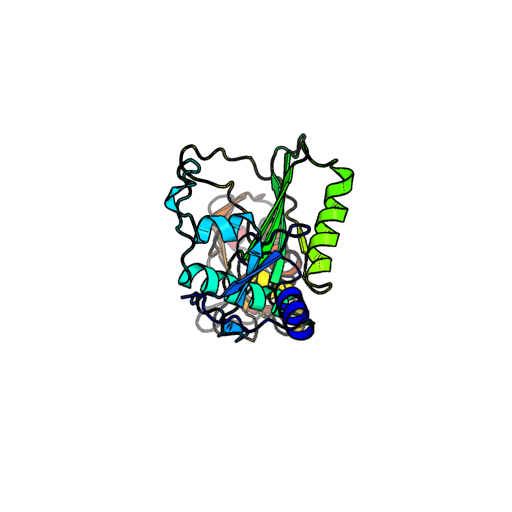IS A 1 138 ? 2.449 20.392 -9.051 1.00 85.81 138 HIS A CA 1
ATOM 1125 C C . HIS A 1 138 ? 1.327 21.149 -9.756 1.00 85.81 138 HIS A C 1
ATOM 1127 O O . HIS A 1 138 ? 1.251 21.157 -10.985 1.00 85.81 138 HIS A O 1
ATOM 1133 N N . HIS A 1 139 ? 0.480 21.833 -8.983 1.00 76.69 139 HIS A N 1
ATOM 1134 C CA . HIS A 1 139 ? -0.641 22.595 -9.537 1.00 76.69 139 HIS A CA 1
ATOM 1135 C C . HIS A 1 139 ? -0.186 23.743 -10.464 1.00 76.69 139 HIS A C 1
ATOM 1137 O O . HIS A 1 139 ? -0.920 24.151 -11.359 1.00 76.69 139 HIS A O 1
ATOM 1143 N N . VAL A 1 140 ? 1.042 24.241 -10.284 1.00 78.94 140 VAL A N 1
ATOM 1144 C CA . VAL A 1 140 ? 1.632 25.275 -11.152 1.00 78.94 140 VAL A CA 1
ATOM 1145 C C . VAL A 1 140 ? 1.850 24.761 -12.579 1.00 78.94 140 VAL A C 1
ATOM 1147 O O . VAL A 1 140 ? 1.675 25.516 -13.531 1.00 78.94 140 VAL A O 1
ATOM 1150 N N . ASP A 1 141 ? 2.197 23.482 -12.724 1.00 80.38 141 ASP A N 1
ATOM 1151 C CA . ASP A 1 141 ? 2.517 22.875 -14.017 1.00 80.38 141 ASP A CA 1
ATOM 1152 C C . ASP A 1 141 ? 1.293 22.215 -14.665 1.00 80.38 141 ASP A C 1
ATOM 1154 O O . ASP A 1 141 ? 1.233 22.067 -15.886 1.00 80.38 141 ASP A O 1
ATOM 1158 N N . ILE A 1 142 ? 0.325 21.791 -13.846 1.00 84.44 142 ILE A N 1
ATOM 1159 C CA . ILE A 1 142 ? -0.809 20.968 -14.265 1.00 84.44 142 ILE A CA 1
ATOM 1160 C C . ILE A 1 142 ? -2.112 21.551 -13.695 1.00 84.44 142 ILE A C 1
ATOM 1162 O O . ILE A 1 142 ? -2.241 21.710 -12.473 1.00 84.44 142 ILE A O 1
ATOM 1166 N N . PRO A 1 143 ? -3.128 21.819 -14.538 1.00 85.94 143 PRO A N 1
ATOM 1167 C CA . PRO A 1 143 ? -4.444 22.223 -14.061 1.00 85.94 143 PRO A CA 1
ATOM 1168 C C . PRO A 1 143 ? -5.007 21.201 -13.067 1.00 85.94 143 PRO A C 1
ATOM 1170 O O . PRO A 1 143 ? -5.057 20.010 -13.358 1.00 85.94 143 PRO A O 1
ATOM 1173 N N . PHE A 1 144 ? -5.493 21.661 -11.909 1.00 82.50 144 PHE A N 1
ATOM 1174 C CA . PHE A 1 144 ? -5.937 20.774 -10.821 1.00 82.50 144 PHE A CA 1
ATOM 1175 C C . PHE A 1 144 ? -6.978 19.737 -11.271 1.00 82.50 144 PHE A C 1
ATOM 1177 O O . PHE A 1 144 ? -6.939 18.585 -10.853 1.00 82.50 144 PHE A O 1
ATOM 1184 N N . LYS A 1 145 ? -7.867 20.136 -12.190 1.00 87.00 145 LYS A N 1
ATOM 1185 C CA . LYS A 1 145 ? -8.906 19.279 -12.780 1.00 87.00 145 LYS A CA 1
ATOM 1186 C C . LYS A 1 145 ? -8.361 18.073 -13.563 1.00 87.00 145 LYS A C 1
ATOM 1188 O O . LYS A 1 145 ? -9.096 17.118 -13.747 1.00 87.00 145 LYS A O 1
ATOM 1193 N N . GLU A 1 146 ? -7.116 18.130 -14.036 1.00 90.44 146 GLU A N 1
ATOM 1194 C CA . GLU A 1 146 ? -6.486 17.078 -14.851 1.00 90.44 146 GLU A CA 1
ATOM 1195 C C . GLU A 1 146 ? -5.681 16.093 -13.992 1.00 90.44 146 GLU A C 1
ATOM 1197 O O . GLU A 1 146 ? -5.398 14.978 -14.424 1.00 90.44 146 GLU A O 1
ATOM 1202 N N . ILE A 1 147 ? -5.328 16.471 -12.757 1.00 90.25 147 ILE A N 1
ATOM 1203 C CA . ILE A 1 147 ? -4.511 15.637 -11.867 1.00 90.25 147 ILE A CA 1
ATOM 1204 C C . ILE A 1 147 ? -5.167 14.274 -11.569 1.00 90.25 147 ILE A C 1
ATOM 1206 O O . ILE A 1 147 ? -4.451 13.273 -11.650 1.00 90.25 147 ILE A O 1
ATOM 1210 N N . PRO A 1 148 ? -6.481 14.172 -11.269 1.00 91.38 148 PRO A N 1
ATOM 1211 C CA . PRO A 1 148 ? -7.117 12.876 -11.032 1.00 91.38 148 PRO A CA 1
ATOM 1212 C C . PRO A 1 148 ? -6.964 11.912 -12.215 1.00 91.38 148 PRO A C 1
ATOM 1214 O O . PRO A 1 148 ? -6.574 10.763 -12.017 1.00 91.38 148 PRO A O 1
ATOM 1217 N N . ASP A 1 149 ? -7.181 12.391 -13.442 1.00 93.06 149 ASP A N 1
ATOM 1218 C CA . ASP A 1 149 ? -7.057 11.572 -14.652 1.00 93.06 149 ASP A CA 1
ATOM 1219 C C . ASP A 1 149 ? -5.613 11.107 -14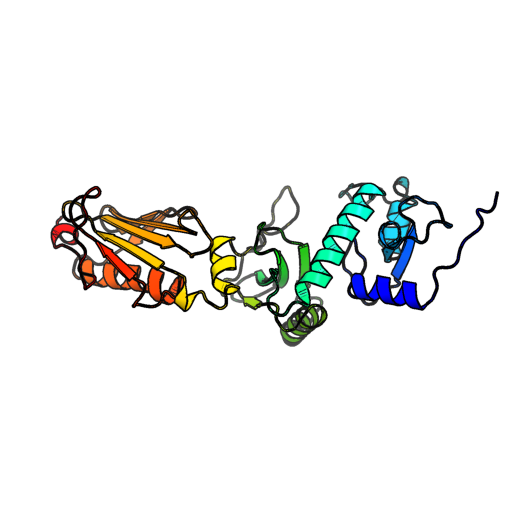.868 1.00 93.06 149 ASP A C 1
ATOM 1221 O O . ASP A 1 149 ? -5.370 9.955 -15.229 1.00 93.06 149 ASP A O 1
ATOM 1225 N N . LEU A 1 150 ? -4.634 11.973 -14.587 1.00 92.69 150 LEU A N 1
ATOM 1226 C CA . LEU A 1 150 ? -3.218 11.617 -14.667 1.00 92.69 150 LEU A CA 1
ATOM 1227 C C . LEU A 1 150 ? -2.817 10.574 -13.619 1.00 92.69 150 LEU A C 1
ATOM 1229 O O . LEU A 1 150 ? -2.033 9.678 -13.929 1.00 92.69 150 LEU A O 1
ATOM 1233 N N . ILE A 1 151 ? -3.351 10.665 -12.398 1.00 92.88 151 ILE A N 1
ATOM 1234 C CA . ILE A 1 151 ? -3.130 9.667 -11.343 1.00 92.88 151 ILE A CA 1
ATOM 1235 C C . ILE A 1 151 ? -3.712 8.319 -11.767 1.00 92.88 151 ILE A C 1
ATOM 1237 O O . ILE A 1 151 ? -3.009 7.310 -11.723 1.00 92.88 151 ILE A O 1
ATOM 1241 N N . LEU A 1 152 ? -4.969 8.299 -12.217 1.00 93.62 152 LEU A N 1
ATOM 1242 C CA . LEU A 1 152 ? -5.636 7.070 -12.650 1.00 93.62 152 LEU A CA 1
ATOM 1243 C C . LEU A 1 152 ? -4.923 6.438 -13.849 1.00 93.62 152 LEU A C 1
ATOM 1245 O O . LEU A 1 152 ? -4.671 5.236 -13.841 1.00 93.62 152 LEU A O 1
ATOM 1249 N N . SER A 1 153 ? -4.524 7.248 -14.833 1.00 92.38 153 SER A N 1
ATOM 1250 C CA . SER A 1 153 ? -3.739 6.806 -15.990 1.00 92.38 153 SER A CA 1
ATOM 1251 C C . SER A 1 153 ? -2.399 6.188 -15.571 1.00 92.38 153 SER A C 1
ATOM 1253 O O . SER A 1 153 ? -2.004 5.139 -16.086 1.00 92.38 153 SER A O 1
ATOM 1255 N N . GLU A 1 154 ? -1.711 6.786 -14.593 1.00 92.50 154 GLU A N 1
ATOM 1256 C CA . GLU A 1 154 ? -0.446 6.263 -14.071 1.00 92.50 154 GLU A CA 1
ATOM 1257 C C . GLU A 1 154 ? -0.627 4.920 -13.349 1.00 92.50 154 GLU A C 1
ATOM 1259 O O . GLU A 1 154 ? 0.215 4.038 -13.499 1.00 92.50 154 GLU A O 1
ATOM 1264 N N . ILE A 1 155 ? -1.721 4.734 -12.605 1.00 93.81 155 ILE A N 1
ATOM 1265 C CA . ILE A 1 155 ? -2.042 3.462 -11.937 1.00 93.81 155 ILE A CA 1
ATOM 1266 C C . ILE A 1 155 ? -2.405 2.390 -12.972 1.00 93.81 155 ILE A C 1
ATOM 1268 O O . ILE A 1 155 ? -1.807 1.311 -12.979 1.00 93.81 155 ILE A O 1
ATOM 1272 N N . GLN A 1 156 ? -3.314 2.706 -13.900 1.00 92.56 156 GLN A N 1
ATOM 1273 C CA . GLN A 1 156 ? -3.759 1.799 -14.966 1.00 92.56 156 GLN A CA 1
ATOM 1274 C C . GLN A 1 156 ? -2.608 1.320 -15.852 1.00 92.56 156 GLN A C 1
ATOM 1276 O O . GLN A 1 156 ? -2.608 0.178 -16.308 1.00 92.56 156 GLN A O 1
ATOM 1281 N N . ARG A 1 157 ? -1.585 2.159 -16.052 1.00 90.31 157 ARG A N 1
ATOM 1282 C CA . ARG A 1 157 ? -0.359 1.782 -16.767 1.00 90.31 157 ARG A CA 1
ATOM 1283 C C . ARG A 1 157 ? 0.326 0.551 -16.169 1.00 90.31 157 ARG A C 1
ATOM 1285 O O . ARG A 1 157 ? 0.953 -0.213 -16.904 1.00 90.31 157 ARG A O 1
ATOM 1292 N N . PHE A 1 158 ? 0.251 0.376 -14.853 1.00 91.12 158 PHE A N 1
ATOM 1293 C CA . PHE A 1 158 ? 0.888 -0.734 -14.149 1.00 91.12 158 PHE A CA 1
ATOM 1294 C C . PHE A 1 158 ? -0.052 -1.908 -13.903 1.00 91.12 158 PHE A C 1
ATOM 1296 O O . PHE A 1 158 ? 0.385 -3.056 -14.014 1.00 91.12 158 PHE A O 1
ATOM 1303 N N . GLY A 1 159 ? -1.315 -1.634 -13.589 1.00 90.94 159 GLY A N 1
ATOM 1304 C CA . GLY A 1 159 ? -2.331 -2.660 -13.410 1.00 90.94 159 GLY A CA 1
ATOM 1305 C C . GLY A 1 159 ? -3.620 -2.110 -12.812 1.00 90.94 159 GLY A C 1
ATOM 1306 O O . GLY A 1 159 ? -3.602 -1.275 -11.914 1.00 90.94 159 GLY A O 1
ATOM 1307 N N . GLU A 1 160 ? -4.749 -2.623 -13.293 1.00 90.31 160 GLU A N 1
ATOM 1308 C CA . GLU A 1 160 ? -6.091 -2.213 -12.853 1.00 90.31 160 GLU A CA 1
ATOM 1309 C C . GLU A 1 160 ? -6.436 -2.713 -11.440 1.00 90.31 160 GLU A C 1
ATOM 1311 O O . GLU A 1 160 ? -7.306 -2.154 -10.783 1.00 90.31 160 GLU A O 1
ATOM 1316 N N . ASN A 1 161 ? -5.732 -3.743 -10.957 1.00 92.56 161 ASN A N 1
ATOM 1317 C CA . ASN A 1 161 ? -5.972 -4.356 -9.646 1.00 92.56 161 ASN A CA 1
ATOM 1318 C C . ASN A 1 161 ? -5.160 -3.713 -8.509 1.00 92.56 161 ASN A C 1
ATOM 1320 O O . ASN A 1 161 ? -5.218 -4.186 -7.375 1.00 92.56 161 ASN A O 1
ATOM 1324 N N . ILE A 1 162 ? -4.369 -2.673 -8.794 1.00 93.12 162 ILE A N 1
ATOM 1325 C CA . ILE A 1 162 ? -3.626 -1.949 -7.759 1.00 93.12 162 ILE A CA 1
ATOM 1326 C C . ILE A 1 162 ? -4.622 -1.129 -6.946 1.00 93.12 162 ILE A C 1
ATOM 1328 O O . ILE A 1 162 ? -5.324 -0.272 -7.483 1.00 93.12 162 ILE A O 1
ATOM 1332 N N . GLN A 1 163 ? -4.666 -1.372 -5.641 1.00 91.56 163 GLN A N 1
ATOM 1333 C CA . GLN A 1 163 ? -5.557 -0.628 -4.764 1.00 91.56 163 GLN A CA 1
ATOM 1334 C C . GLN A 1 163 ? -5.041 0.794 -4.537 1.00 91.56 163 GLN A C 1
ATOM 1336 O O . GLN A 1 163 ? -3.852 1.017 -4.288 1.00 91.56 163 GLN A O 1
ATOM 1341 N N . LEU A 1 164 ? -5.967 1.748 -4.623 1.00 92.12 164 LEU A N 1
ATOM 1342 C CA . LEU A 1 164 ? -5.731 3.171 -4.425 1.00 92.12 164 LEU A CA 1
ATOM 1343 C C . LEU A 1 164 ? -6.183 3.591 -3.025 1.00 92.12 164 LEU A C 1
ATOM 1345 O O . LEU A 1 164 ? -7.328 3.363 -2.639 1.00 92.12 164 LEU A O 1
ATOM 1349 N N . ILE A 1 165 ? -5.290 4.253 -2.301 1.00 89.06 165 ILE A N 1
ATOM 1350 C CA . ILE A 1 165 ? -5.531 4.845 -0.989 1.00 89.06 165 ILE A CA 1
ATOM 1351 C C . ILE A 1 165 ? -5.317 6.348 -1.108 1.00 89.06 165 ILE A C 1
ATOM 1353 O O . ILE A 1 165 ? -4.299 6.806 -1.626 1.00 89.06 165 ILE A O 1
ATOM 1357 N N . ILE A 1 166 ? -6.284 7.115 -0.621 1.00 86.75 166 ILE A N 1
ATOM 1358 C CA . ILE A 1 166 ? -6.239 8.574 -0.603 1.00 86.75 166 ILE A CA 1
ATOM 1359 C C . ILE A 1 166 ? -6.326 8.994 0.858 1.00 86.75 166 ILE A C 1
ATOM 1361 O O . ILE A 1 166 ? -7.282 8.626 1.540 1.00 86.75 166 ILE A O 1
ATOM 1365 N N . PHE A 1 167 ? -5.337 9.747 1.331 1.00 80.19 167 PHE A N 1
ATOM 1366 C CA . PHE A 1 167 ? -5.437 10.392 2.635 1.00 80.19 167 PHE A CA 1
ATOM 1367 C C . PHE A 1 167 ? -6.313 11.642 2.520 1.00 80.19 167 PHE A C 1
ATOM 1369 O O . PHE A 1 167 ? -6.156 12.450 1.606 1.00 80.19 167 PHE A O 1
ATOM 1376 N N . ASP A 1 168 ? -7.250 11.788 3.451 1.00 70.12 168 ASP A N 1
ATOM 1377 C CA . ASP A 1 168 ? -8.194 12.908 3.540 1.00 70.12 168 ASP A CA 1
ATOM 1378 C C . ASP A 1 168 ? -7.585 14.160 4.194 1.00 70.12 168 ASP A C 1
ATOM 1380 O O . ASP A 1 168 ? -8.181 15.238 4.177 1.00 70.12 168 ASP A O 1
ATOM 1384 N N . GLN A 1 169 ? -6.376 14.034 4.739 1.00 73.81 169 GLN A N 1
ATOM 1385 C CA . GLN A 1 169 ? -5.625 15.119 5.352 1.00 73.81 169 GLN A CA 1
ATOM 1386 C C . GLN A 1 169 ? -4.660 15.760 4.353 1.00 73.81 169 GLN A C 1
ATOM 1388 O O . GLN A 1 169 ? -3.961 15.082 3.599 1.00 73.81 169 GLN A O 1
ATOM 1393 N N . ILE A 1 170 ? -4.619 17.093 4.371 1.00 75.31 170 ILE A N 1
ATOM 1394 C CA . ILE A 1 170 ? -3.635 17.873 3.622 1.00 75.31 170 ILE A CA 1
ATOM 1395 C C . ILE A 1 170 ? -2.418 18.059 4.518 1.00 75.31 170 ILE A C 1
ATOM 1397 O O . ILE A 1 170 ? -2.512 18.665 5.587 1.00 75.31 170 ILE A O 1
ATOM 1401 N N . GLU A 1 171 ? -1.273 17.568 4.062 1.00 74.69 171 GLU A N 1
ATOM 1402 C CA . GLU A 1 171 ? -0.016 17.736 4.772 1.00 74.69 171 GLU A CA 1
ATOM 1403 C C . GLU A 1 171 ? 0.502 19.164 4.608 1.00 74.69 171 GLU A C 1
ATOM 1405 O O . GLU A 1 171 ? 0.490 19.743 3.513 1.00 74.69 171 GLU A O 1
ATOM 1410 N N . THR A 1 172 ? 1.027 19.726 5.693 1.00 68.19 172 THR A N 1
ATOM 1411 C CA . THR A 1 172 ? 1.767 20.979 5.611 1.00 68.19 172 THR A CA 1
ATOM 1412 C C . THR A 1 172 ? 3.076 20.746 4.862 1.00 68.19 172 THR A C 1
ATOM 1414 O O . THR A 1 172 ? 3.723 19.701 4.958 1.00 68.19 172 THR A O 1
ATOM 1417 N N . ILE A 1 173 ? 3.490 21.740 4.080 1.00 62.91 173 ILE A N 1
ATOM 1418 C CA . ILE A 1 173 ? 4.790 21.699 3.414 1.00 62.91 173 ILE A CA 1
ATOM 1419 C C . ILE A 1 173 ? 5.851 21.980 4.479 1.00 62.91 173 ILE A C 1
ATOM 1421 O O . ILE A 1 173 ? 6.175 23.133 4.767 1.00 62.91 173 ILE A O 1
ATOM 1425 N N . GLU A 1 174 ? 6.396 20.933 5.092 1.00 51.94 174 GLU A N 1
ATOM 1426 C CA . GLU A 1 174 ? 7.556 21.090 5.961 1.00 51.94 174 GLU A CA 1
ATOM 1427 C C . GLU A 1 174 ? 8.797 21.385 5.111 1.00 51.94 174 GLU A C 1
ATOM 1429 O O . GLU A 1 174 ? 9.386 20.513 4.467 1.00 51.94 174 GLU A O 1
ATOM 1434 N N . HIS A 1 175 ? 9.225 22.648 5.106 1.00 44.00 175 HIS A N 1
ATOM 1435 C CA . HIS A 1 175 ? 10.533 23.022 4.582 1.00 44.00 175 HIS A CA 1
ATOM 1436 C C . HIS A 1 175 ? 11.618 22.534 5.548 1.00 44.00 175 HIS A C 1
ATOM 1438 O O . HIS A 1 175 ? 12.035 23.249 6.462 1.00 44.00 175 HIS A O 1
ATOM 1444 N N . CYS A 1 176 ? 12.097 21.305 5.355 1.00 41.06 176 CYS A N 1
ATOM 1445 C CA . CYS A 1 176 ? 13.253 20.820 6.096 1.00 41.06 176 CYS A CA 1
ATOM 1446 C C . CYS A 1 176 ? 14.487 21.653 5.711 1.00 41.06 176 CYS A C 1
ATOM 1448 O O . CYS A 1 176 ? 14.947 21.620 4.569 1.00 41.06 176 CYS A O 1
ATOM 1450 N N . LYS A 1 177 ? 15.050 22.402 6.670 1.00 40.94 177 LYS A N 1
ATOM 1451 C CA . LYS A 1 177 ? 16.242 23.241 6.442 1.00 40.94 177 LYS A CA 1
ATOM 1452 C C . LYS A 1 177 ? 17.485 22.431 6.053 1.00 40.94 177 LYS A C 1
ATOM 1454 O O . LYS A 1 177 ? 18.407 23.016 5.508 1.00 40.94 177 LYS A O 1
ATOM 1459 N N . ASN A 1 178 ? 17.509 21.120 6.316 1.00 37.66 178 ASN A N 1
ATOM 1460 C CA . ASN A 1 178 ? 18.648 20.235 6.063 1.00 37.66 178 ASN A CA 1
ATOM 1461 C C . ASN A 1 178 ? 18.193 18.786 5.776 1.00 37.66 178 ASN A C 1
ATOM 1463 O O . ASN A 1 178 ? 18.431 17.914 6.610 1.00 37.66 178 ASN A O 1
ATOM 1467 N N . ARG A 1 179 ? 17.532 18.531 4.635 1.00 35.94 179 ARG A N 1
ATOM 1468 C CA . ARG A 1 179 ? 17.512 17.271 3.839 1.00 35.94 179 ARG A CA 1
ATOM 1469 C C . ARG A 1 179 ? 16.240 17.179 2.985 1.00 35.94 179 ARG A C 1
ATOM 1471 O O . ARG A 1 179 ? 15.203 17.740 3.309 1.00 35.94 179 ARG A O 1
ATOM 1478 N N . HIS A 1 180 ? 16.369 16.496 1.854 1.00 34.31 180 HIS A N 1
ATOM 1479 C CA . HIS A 1 180 ? 15.359 16.351 0.812 1.00 34.31 180 HIS A CA 1
ATOM 1480 C C . HIS A 1 180 ? 14.096 15.605 1.269 1.00 34.31 180 HIS A C 1
ATOM 1482 O O . HIS A 1 180 ? 14.188 14.474 1.735 1.00 34.31 180 HIS A O 1
ATOM 1488 N N . GLY A 1 181 ? 12.935 16.214 1.004 1.00 37.16 181 GLY A N 1
ATOM 1489 C CA . GLY A 1 181 ? 11.621 15.569 0.991 1.00 37.16 181 GLY A CA 1
ATOM 1490 C C . GLY A 1 181 ? 10.693 16.020 2.119 1.00 37.16 181 GLY A C 1
ATOM 1491 O O . GLY A 1 181 ? 11.042 15.908 3.287 1.00 37.16 181 GLY A O 1
ATOM 1492 N N . ALA A 1 182 ? 9.488 16.483 1.765 1.00 41.34 182 ALA A N 1
ATOM 1493 C CA . ALA A 1 182 ? 8.347 16.412 2.677 1.00 41.34 182 ALA A CA 1
ATOM 1494 C C . ALA A 1 182 ? 8.128 14.936 3.045 1.00 41.34 182 ALA A C 1
ATOM 1496 O O . ALA A 1 182 ? 8.225 14.084 2.151 1.00 41.34 182 ALA A O 1
ATOM 1497 N N . LEU A 1 183 ? 7.880 14.644 4.327 1.00 50.94 183 LEU A N 1
ATOM 1498 C CA . LEU A 1 183 ? 7.569 13.300 4.814 1.00 50.94 183 LEU A CA 1
ATOM 1499 C C . LEU A 1 183 ? 6.369 12.767 4.023 1.00 50.94 183 LEU A C 1
ATOM 1501 O O . LEU A 1 183 ? 5.237 13.208 4.187 1.00 50.94 183 LEU A O 1
ATOM 1505 N N . SER A 1 184 ? 6.637 11.860 3.089 1.00 56.62 184 SER A N 1
ATOM 1506 C CA . SER A 1 184 ? 5.590 11.149 2.373 1.00 56.62 184 SER A CA 1
ATOM 1507 C C . SER A 1 184 ? 4.918 10.196 3.353 1.00 56.62 184 SER A C 1
ATOM 1509 O O . SER A 1 184 ? 5.580 9.273 3.831 1.00 56.62 184 SER A O 1
ATOM 1511 N N . ARG A 1 185 ? 3.623 10.380 3.635 1.00 68.69 185 ARG A N 1
ATOM 1512 C CA . ARG A 1 185 ? 2.859 9.367 4.368 1.00 68.69 185 ARG A CA 1
ATOM 1513 C C . ARG A 1 185 ? 2.800 8.094 3.531 1.00 68.69 185 ARG A C 1
ATOM 1515 O O . ARG A 1 185 ? 2.380 8.118 2.372 1.00 68.69 185 ARG A O 1
ATOM 1522 N N . ILE A 1 186 ? 3.269 7.008 4.127 1.00 75.81 186 ILE A N 1
ATOM 1523 C CA . ILE A 1 186 ? 3.114 5.647 3.628 1.00 75.81 186 ILE A CA 1
ATOM 1524 C C . ILE A 1 186 ? 2.062 4.943 4.473 1.00 75.81 186 ILE A C 1
ATOM 1526 O O . ILE A 1 186 ? 1.804 5.328 5.614 1.00 75.81 186 ILE A O 1
ATOM 1530 N N . VAL A 1 187 ? 1.447 3.911 3.913 1.00 75.62 187 VAL A N 1
ATOM 1531 C CA . VAL A 1 187 ? 0.526 3.062 4.670 1.00 75.62 187 VAL A CA 1
ATOM 1532 C C . VAL A 1 187 ? 1.353 2.011 5.394 1.00 75.62 187 VAL A C 1
ATOM 1534 O O . VAL A 1 187 ? 2.109 1.286 4.744 1.00 75.62 187 VAL A O 1
ATOM 1537 N N . ASN A 1 188 ? 1.215 1.953 6.720 1.00 81.00 188 ASN A N 1
ATOM 1538 C CA . ASN A 1 188 ? 1.885 0.961 7.558 1.00 81.00 188 ASN A CA 1
ATOM 1539 C C . ASN A 1 188 ? 1.517 -0.467 7.126 1.00 81.00 188 ASN A C 1
ATOM 1541 O O . ASN A 1 188 ? 0.399 -0.725 6.672 1.00 81.00 188 ASN A O 1
ATOM 1545 N N . LEU A 1 189 ? 2.464 -1.386 7.300 1.00 80.12 189 LEU A N 1
ATOM 1546 C CA . LEU A 1 189 ? 2.388 -2.786 6.901 1.00 80.12 189 LEU A CA 1
ATOM 1547 C C . LEU A 1 189 ? 1.076 -3.458 7.315 1.00 80.12 189 LEU A C 1
ATOM 1549 O O . LEU A 1 189 ? 0.423 -4.094 6.494 1.00 80.12 189 LEU A O 1
ATOM 1553 N N . ASN A 1 190 ? 0.648 -3.272 8.561 1.00 82.75 190 ASN A N 1
ATOM 1554 C CA . ASN A 1 190 ? -0.516 -3.966 9.104 1.00 82.75 190 ASN A CA 1
ATOM 1555 C C . ASN A 1 190 ? -1.820 -3.465 8.464 1.00 82.75 190 ASN A C 1
ATOM 1557 O O . ASN A 1 190 ? -2.703 -4.256 8.119 1.00 82.75 190 ASN A O 1
ATOM 1561 N N . TYR A 1 191 ? -1.910 -2.158 8.202 1.00 82.94 191 TYR A N 1
ATOM 1562 C CA . TYR A 1 191 ? -3.014 -1.593 7.425 1.00 82.94 191 TYR A CA 1
ATOM 1563 C C . TYR A 1 191 ? -2.950 -2.017 5.958 1.00 82.94 191 TYR A C 1
ATOM 1565 O O . TYR A 1 191 ? -3.990 -2.295 5.363 1.00 82.94 191 TYR A O 1
ATOM 1573 N N . ALA A 1 192 ? -1.754 -2.098 5.371 1.00 81.94 192 ALA A N 1
ATOM 1574 C CA . ALA A 1 192 ? -1.582 -2.560 4.001 1.00 81.94 192 ALA A CA 1
ATOM 1575 C C . ALA A 1 192 ? -2.077 -4.006 3.843 1.00 81.94 192 ALA A C 1
ATOM 1577 O O . ALA A 1 192 ? -2.859 -4.277 2.931 1.00 81.94 192 ALA A O 1
ATOM 1578 N N . THR A 1 193 ? -1.716 -4.895 4.776 1.00 83.88 193 THR A N 1
ATOM 1579 C CA . THR A 1 193 ? -2.204 -6.281 4.848 1.00 83.88 193 THR A CA 1
ATOM 1580 C C . THR A 1 193 ? -3.724 -6.330 4.877 1.00 83.88 193 THR A C 1
ATOM 1582 O O . THR A 1 193 ? -4.321 -7.068 4.096 1.00 83.88 193 THR A O 1
ATOM 1585 N N . ARG A 1 194 ? -4.374 -5.511 5.712 1.00 86.94 194 ARG A N 1
ATOM 1586 C CA . ARG A 1 194 ? -5.840 -5.428 5.748 1.00 86.94 194 ARG A CA 1
ATOM 1587 C C . ARG A 1 194 ? -6.443 -5.074 4.393 1.00 86.94 194 ARG A C 1
ATOM 1589 O O . ARG A 1 194 ? -7.433 -5.675 3.988 1.00 86.94 194 ARG A O 1
ATOM 1596 N N . ILE A 1 195 ? -5.879 -4.072 3.726 1.00 83.88 195 ILE A N 1
ATOM 1597 C CA . ILE A 1 195 ? -6.461 -3.484 2.517 1.00 83.88 195 ILE A CA 1
ATOM 1598 C C . ILE A 1 195 ? -6.366 -4.468 1.342 1.00 83.88 195 ILE A C 1
ATOM 1600 O O . ILE A 1 195 ? -7.366 -4.694 0.655 1.00 83.88 195 ILE A O 1
ATOM 1604 N N . ILE A 1 196 ? -5.220 -5.134 1.176 1.00 84.31 196 ILE A N 1
ATOM 1605 C CA . ILE A 1 196 ? -4.987 -6.059 0.054 1.00 84.31 196 ILE A CA 1
ATOM 1606 C C . ILE A 1 196 ? -5.536 -7.473 0.275 1.00 84.31 196 ILE A C 1
ATOM 1608 O O . ILE A 1 196 ? -5.622 -8.240 -0.684 1.00 84.31 196 ILE A O 1
ATOM 1612 N N . SER A 1 197 ? -5.871 -7.850 1.514 1.00 86.62 197 SER A N 1
ATOM 1613 C CA . SER A 1 197 ? -6.310 -9.213 1.834 1.00 86.62 197 SER A CA 1
ATOM 1614 C C . SER A 1 197 ? -7.777 -9.429 1.442 1.00 86.62 197 SER A C 1
ATOM 1616 O O . SER A 1 197 ? -8.676 -8.893 2.096 1.00 86.62 197 SER A O 1
ATOM 1618 N N . PRO A 1 198 ? -8.073 -10.252 0.417 1.00 84.62 198 PRO A N 1
ATOM 1619 C CA . PRO A 1 198 ? -9.437 -10.430 -0.092 1.00 84.62 198 PRO A CA 1
ATOM 1620 C C . PRO A 1 198 ? -10.359 -11.146 0.906 1.00 84.62 198 PRO A C 1
ATOM 1622 O O . PRO A 1 198 ? -11.580 -11.017 0.849 1.00 84.62 198 PRO A O 1
ATOM 1625 N N . ASP A 1 199 ? -9.782 -11.921 1.819 1.00 89.38 199 ASP A N 1
ATOM 1626 C CA . ASP A 1 199 ? -10.458 -12.727 2.829 1.00 89.38 199 ASP A CA 1
ATOM 1627 C C . ASP A 1 199 ? -10.357 -12.124 4.236 1.00 89.38 199 ASP A C 1
ATOM 1629 O O . ASP A 1 199 ? -10.687 -12.800 5.215 1.00 89.38 199 ASP A O 1
ATOM 1633 N N . TRP A 1 200 ? -9.982 -10.842 4.340 1.00 90.94 200 TRP A N 1
ATOM 1634 C CA . TRP A 1 200 ? -9.900 -10.102 5.600 1.00 90.94 200 TRP A CA 1
ATOM 1635 C C . TRP A 1 200 ? -11.120 -10.338 6.499 1.00 90.94 200 TRP A C 1
ATOM 1637 O O . TRP A 1 200 ? -10.985 -10.781 7.636 1.00 90.94 200 TRP A O 1
ATOM 1647 N N . GLN A 1 201 ? -12.327 -10.159 5.955 1.00 90.31 201 GLN A N 1
ATOM 1648 C CA . GLN A 1 201 ? -13.586 -10.336 6.690 1.00 90.31 201 GLN A CA 1
ATOM 1649 C C . GLN A 1 201 ? -13.787 -11.743 7.266 1.00 90.31 201 GLN A C 1
ATOM 1651 O O . GLN A 1 201 ? -14.497 -11.913 8.255 1.00 90.31 201 GLN A O 1
ATOM 1656 N N . ASN A 1 202 ? -13.184 -12.759 6.650 1.00 90.69 202 ASN A N 1
ATOM 1657 C CA . ASN A 1 202 ? -13.357 -14.156 7.036 1.00 90.69 202 ASN A CA 1
ATOM 1658 C C . ASN A 1 202 ? -12.254 -14.634 7.981 1.00 90.69 202 ASN A C 1
ATOM 1660 O O . ASN A 1 202 ? -12.506 -15.508 8.814 1.00 90.69 202 ASN A O 1
ATOM 1664 N N . LYS A 1 203 ? -11.050 -14.066 7.872 1.00 92.62 203 LYS A N 1
ATOM 1665 C CA . LYS A 1 203 ? -9.843 -14.543 8.562 1.00 92.62 203 LYS A CA 1
ATOM 1666 C C . LYS A 1 203 ? -9.328 -13.623 9.659 1.00 92.62 203 LYS A C 1
ATOM 1668 O O . LYS A 1 203 ? -8.651 -14.105 10.561 1.00 92.62 203 LYS A O 1
ATOM 1673 N N . ALA A 1 204 ? -9.662 -12.336 9.624 1.00 94.69 204 ALA A N 1
ATOM 1674 C CA . ALA A 1 204 ? -9.317 -11.435 10.711 1.00 94.69 204 ALA A CA 1
ATOM 1675 C C . ALA A 1 204 ? -10.108 -11.810 11.971 1.00 94.69 204 ALA A C 1
ATOM 1677 O O . ALA A 1 204 ? -11.295 -12.149 11.903 1.00 94.69 204 ALA A O 1
ATOM 1678 N N . ARG A 1 205 ? -9.443 -11.785 13.123 1.00 94.75 205 ARG A N 1
ATOM 1679 C CA . ARG A 1 205 ? -10.017 -12.070 14.443 1.00 94.75 205 ARG A CA 1
ATOM 1680 C C . ARG A 1 205 ? -9.669 -10.925 15.377 1.00 94.75 205 ARG A C 1
ATOM 1682 O O . ARG A 1 205 ? -8.555 -10.416 15.329 1.00 94.75 205 ARG A O 1
ATOM 1689 N N . CYS A 1 206 ? -10.611 -10.531 16.224 1.00 96.25 206 CYS A N 1
ATOM 1690 C CA . CYS A 1 206 ? -10.408 -9.469 17.200 1.00 96.25 206 CYS A CA 1
ATOM 1691 C C . CYS A 1 206 ? -10.691 -10.002 18.600 1.00 96.25 206 CYS A C 1
ATOM 1693 O O . CYS A 1 206 ? -11.776 -10.512 18.870 1.00 96.25 206 CYS A O 1
ATOM 1695 N N . ASN A 1 207 ? -9.717 -9.857 19.489 1.00 95.19 207 ASN A N 1
ATOM 1696 C CA . ASN A 1 207 ? -9.843 -10.213 20.889 1.00 95.19 207 ASN A CA 1
ATOM 1697 C C . ASN A 1 207 ? -9.910 -8.931 21.714 1.00 95.19 207 ASN A C 1
ATOM 1699 O O . ASN A 1 207 ? -9.002 -8.105 21.652 1.00 95.19 207 ASN A O 1
ATOM 1703 N N . ILE A 1 208 ? -10.963 -8.784 22.511 1.00 96.69 208 ILE A N 1
ATOM 1704 C CA . ILE A 1 208 ? -11.136 -7.669 23.441 1.00 96.69 208 ILE A CA 1
ATOM 1705 C C . ILE A 1 208 ? -11.048 -8.219 24.858 1.00 96.69 208 ILE A C 1
ATOM 1707 O O . ILE A 1 208 ? -11.860 -9.055 25.249 1.00 96.69 208 ILE A O 1
ATOM 1711 N N . PHE A 1 209 ? -10.107 -7.723 25.653 1.00 96.50 209 PHE A N 1
ATOM 1712 C CA . PHE A 1 209 ? -10.013 -8.044 27.072 1.00 96.50 209 PHE A CA 1
ATOM 1713 C C . PHE A 1 209 ? -10.353 -6.820 27.924 1.00 96.50 209 PHE A C 1
ATOM 1715 O O . PHE A 1 209 ? -9.699 -5.784 27.830 1.00 96.50 209 PHE A O 1
ATOM 1722 N N . ILE A 1 210 ? -11.361 -6.939 28.789 1.00 96.25 210 ILE A N 1
ATOM 1723 C CA . ILE A 1 210 ? -11.824 -5.865 29.675 1.00 96.25 210 ILE A CA 1
ATOM 1724 C C . ILE A 1 210 ? -11.431 -6.187 31.110 1.00 96.25 210 ILE A C 1
ATOM 1726 O O . ILE A 1 210 ? -11.881 -7.187 31.678 1.00 96.25 210 ILE A O 1
ATOM 1730 N N . ASN A 1 211 ? -10.659 -5.301 31.739 1.00 93.19 211 ASN A N 1
ATOM 1731 C CA . ASN A 1 211 ? -10.300 -5.450 33.141 1.00 93.19 211 ASN A CA 1
ATOM 1732 C C . ASN A 1 211 ? -11.516 -5.119 34.035 1.00 93.19 211 ASN A C 1
ATOM 1734 O O . ASN A 1 211 ? -12.053 -4.012 33.957 1.00 93.19 211 ASN A O 1
ATOM 1738 N N . PRO A 1 212 ? -11.975 -6.042 34.901 1.00 92.25 212 PRO A N 1
ATOM 1739 C CA . PRO A 1 212 ? -13.118 -5.777 35.773 1.00 92.25 212 PRO A CA 1
ATOM 1740 C C . PRO A 1 212 ? -12.768 -4.924 37.005 1.00 92.25 212 PRO A C 1
ATOM 1742 O O . PRO A 1 212 ? -13.668 -4.379 37.640 1.00 92.25 212 PRO A O 1
ATOM 1745 N N . ILE A 1 213 ? -11.479 -4.820 37.355 1.00 91.75 213 ILE A N 1
ATOM 1746 C CA . ILE A 1 213 ? -10.972 -4.214 38.602 1.00 91.75 213 ILE A CA 1
ATOM 1747 C C . ILE A 1 213 ? -10.284 -2.868 38.347 1.00 91.75 213 ILE A C 1
ATOM 1749 O O . ILE A 1 213 ? -10.071 -2.096 39.278 1.00 91.75 213 ILE A O 1
ATOM 1753 N N . ARG A 1 214 ? -9.919 -2.561 37.100 1.00 92.69 214 ARG A N 1
ATOM 1754 C CA . ARG A 1 214 ? -9.353 -1.264 36.709 1.00 92.69 214 ARG A CA 1
ATOM 1755 C C . ARG A 1 214 ? -10.047 -0.761 35.448 1.00 92.69 214 ARG A C 1
ATOM 1757 O O . ARG A 1 214 ? -10.433 -1.588 34.626 1.00 92.69 214 ARG A O 1
ATOM 1764 N N . PRO A 1 215 ? -10.205 0.561 35.268 1.00 94.31 215 PRO A N 1
ATOM 1765 C CA . PRO A 1 215 ? -10.786 1.131 34.058 1.00 94.31 215 PRO A CA 1
ATOM 1766 C C . PRO A 1 215 ? -9.778 1.054 32.900 1.00 94.31 215 PRO A C 1
ATOM 1768 O O . PRO A 1 215 ? -9.200 2.059 32.493 1.00 94.31 215 PRO A O 1
ATOM 1771 N N . SER A 1 216 ? -9.525 -0.166 32.425 1.00 95.31 216 SER A N 1
ATOM 1772 C CA . SER A 1 216 ? -8.616 -0.469 31.323 1.00 95.31 216 SER A CA 1
ATOM 1773 C C . SER A 1 216 ? -9.127 -1.636 30.476 1.00 95.31 216 SER A C 1
ATOM 1775 O O . SER A 1 216 ? -9.769 -2.557 30.987 1.00 95.31 216 SER A O 1
ATOM 1777 N N . LEU A 1 217 ? -8.795 -1.629 29.193 1.00 96.31 217 LEU A N 1
ATOM 1778 C CA . LEU A 1 217 ? -9.036 -2.721 28.256 1.00 96.31 217 LEU A CA 1
ATOM 1779 C C . LEU A 1 217 ? -7.859 -2.864 27.287 1.00 96.31 217 LEU A C 1
ATOM 1781 O O . LEU A 1 217 ? -7.063 -1.937 27.133 1.00 96.31 217 LEU A O 1
ATOM 1785 N N . ALA A 1 218 ? -7.784 -4.014 26.629 1.00 96.06 218 ALA A N 1
ATOM 1786 C CA . ALA A 1 218 ? -6.886 -4.273 25.514 1.00 96.06 218 ALA A CA 1
ATOM 1787 C C . ALA A 1 218 ? -7.679 -4.827 24.326 1.00 96.06 218 ALA A C 1
ATOM 1789 O O . ALA A 1 218 ? -8.621 -5.599 24.517 1.00 96.06 218 ALA A O 1
ATOM 1790 N N . ILE A 1 219 ? -7.297 -4.430 23.117 1.00 96.50 219 ILE A N 1
ATOM 1791 C CA . ILE A 1 219 ? -7.811 -4.959 21.856 1.00 96.50 219 ILE A CA 1
ATOM 1792 C C . ILE A 1 219 ? -6.608 -5.481 21.078 1.00 96.50 219 ILE A C 1
ATOM 1794 O O . ILE A 1 219 ? -5.635 -4.752 20.898 1.00 96.50 219 ILE A O 1
ATOM 1798 N N . CYS A 1 220 ? -6.683 -6.724 20.615 1.00 95.31 220 CYS A N 1
ATOM 1799 C CA . CYS A 1 220 ? -5.667 -7.338 19.768 1.00 95.31 220 CYS A CA 1
ATOM 1800 C C . CYS A 1 220 ? -6.338 -7.903 18.517 1.00 95.31 220 CYS A C 1
ATOM 1802 O O . CYS A 1 220 ? -7.297 -8.672 18.620 1.00 95.31 220 CYS A O 1
ATOM 1804 N N . ILE A 1 221 ? -5.828 -7.542 17.345 1.00 95.00 221 ILE A N 1
ATOM 1805 C CA . ILE A 1 221 ? -6.313 -8.023 16.054 1.00 95.00 221 ILE A CA 1
ATOM 1806 C C . ILE A 1 221 ? -5.269 -8.955 15.459 1.00 95.00 221 ILE A C 1
ATOM 1808 O O . ILE A 1 221 ? -4.082 -8.638 15.403 1.00 95.00 221 ILE A O 1
ATOM 1812 N N . PHE A 1 222 ? -5.739 -10.106 15.001 1.00 94.31 222 PHE A N 1
ATOM 1813 C CA . PHE A 1 222 ? -4.942 -11.143 14.368 1.00 94.31 222 PHE A CA 1
ATOM 1814 C C . PHE A 1 222 ? -5.446 -11.373 12.954 1.00 94.31 222 PHE A C 1
ATOM 1816 O O . PHE A 1 222 ? -6.644 -11.259 12.678 1.00 94.31 222 PHE A O 1
ATOM 1823 N N . PHE A 1 223 ? -4.536 -11.774 12.081 1.00 92.19 223 PHE A N 1
ATOM 1824 C CA . PHE A 1 223 ? -4.861 -12.269 10.757 1.00 92.19 223 PHE A CA 1
ATOM 1825 C C . PHE A 1 223 ? -4.229 -13.650 10.590 1.00 92.19 223 PHE A C 1
ATOM 1827 O O . PHE A 1 223 ? -3.113 -13.862 11.042 1.00 92.19 223 PHE A O 1
ATOM 1834 N N . GLU A 1 224 ? -4.952 -14.603 9.998 1.00 85.31 224 GLU A N 1
ATOM 1835 C CA . GLU A 1 224 ? -4.607 -16.038 10.034 1.00 85.31 224 GLU A CA 1
ATOM 1836 C C . GLU A 1 224 ? -3.195 -16.374 9.513 1.00 85.31 224 GLU A C 1
ATOM 1838 O O . GLU A 1 224 ? -2.619 -17.379 9.925 1.00 85.31 224 GLU A O 1
ATOM 1843 N N . SER A 1 225 ? -2.620 -15.554 8.625 1.00 76.56 225 SER A N 1
ATOM 1844 C CA . SER A 1 225 ? -1.248 -15.751 8.132 1.00 76.56 225 SER A CA 1
ATOM 1845 C C . SER A 1 225 ? -0.158 -15.329 9.121 1.00 76.56 225 SER A C 1
ATOM 1847 O O . SER A 1 225 ? 0.992 -15.729 8.943 1.00 76.56 225 SER A O 1
ATOM 1849 N N . GLU A 1 226 ? -0.503 -14.556 10.151 1.00 79.62 226 GLU A N 1
ATOM 1850 C CA . GLU A 1 226 ? 0.434 -13.951 11.093 1.00 79.62 226 GLU A CA 1
ATOM 1851 C C . GLU A 1 226 ? 0.407 -14.662 12.447 1.00 79.62 226 GLU A C 1
ATOM 1853 O O . GLU A 1 226 ? -0.646 -15.028 12.975 1.00 79.62 226 GLU A O 1
ATOM 1858 N N . LYS A 1 227 ? 1.595 -14.875 13.023 1.00 80.62 227 LYS A N 1
ATOM 1859 C CA . LYS A 1 227 ? 1.731 -15.500 14.350 1.00 80.62 227 LYS A CA 1
ATOM 1860 C C . LYS A 1 227 ? 1.464 -14.519 15.484 1.00 80.62 227 LYS A C 1
ATOM 1862 O O . LYS A 1 227 ? 0.935 -14.919 16.519 1.00 80.62 227 LYS A O 1
ATOM 1867 N N . ASP A 1 228 ? 1.851 -13.270 15.276 1.00 86.31 228 ASP A N 1
ATOM 1868 C CA . ASP A 1 228 ? 1.722 -12.188 16.239 1.00 86.31 228 ASP A CA 1
ATOM 1869 C C . ASP A 1 228 ? 0.506 -11.313 15.885 1.00 86.31 228 ASP A C 1
ATOM 1871 O O . ASP A 1 228 ? 0.036 -11.338 14.740 1.00 86.31 228 ASP A O 1
ATOM 1875 N N . PRO A 1 229 ? -0.053 -10.558 16.848 1.00 89.19 229 PRO A N 1
ATOM 1876 C CA . PRO A 1 229 ? -1.097 -9.592 16.540 1.00 89.19 229 PRO A CA 1
ATOM 1877 C C . PRO A 1 229 ? -0.576 -8.567 15.528 1.00 89.19 229 PRO A C 1
ATOM 1879 O O . PRO A 1 229 ? 0.494 -7.999 15.714 1.00 89.19 229 PRO A O 1
ATOM 1882 N N . ILE A 1 230 ? -1.368 -8.285 14.498 1.00 90.44 230 ILE A N 1
ATOM 1883 C CA . ILE A 1 230 ? -1.085 -7.212 13.531 1.00 90.44 230 ILE A CA 1
ATOM 1884 C C . ILE A 1 230 ? -1.507 -5.840 14.062 1.00 90.44 230 ILE A C 1
ATOM 1886 O O . ILE A 1 230 ? -1.187 -4.811 13.484 1.00 90.44 230 ILE A O 1
ATOM 1890 N N . TYR A 1 231 ? -2.275 -5.807 15.146 1.00 92.06 231 TYR A N 1
ATOM 1891 C CA . TYR A 1 231 ? -2.590 -4.575 15.846 1.00 92.06 231 TYR A CA 1
ATOM 1892 C C . TYR A 1 231 ? -2.879 -4.881 17.304 1.00 92.06 231 TYR A C 1
ATOM 1894 O O . TYR A 1 231 ? -3.616 -5.820 17.614 1.00 92.06 231 TYR A O 1
ATOM 1902 N N . SER A 1 232 ? -2.309 -4.077 18.192 1.00 93.19 232 SER A N 1
ATOM 1903 C CA . SER A 1 232 ? -2.581 -4.127 19.622 1.00 93.19 232 SER A CA 1
ATOM 1904 C C . SER A 1 232 ? -2.757 -2.715 20.149 1.00 93.19 232 SER A C 1
ATOM 1906 O O . SER A 1 232 ? -1.892 -1.866 19.956 1.00 93.19 232 SER A O 1
ATOM 1908 N N . VAL A 1 233 ? -3.858 -2.479 20.856 1.00 94.25 233 VAL A N 1
ATOM 1909 C CA . VAL A 1 233 ? -4.125 -1.206 21.525 1.00 94.25 233 VAL A CA 1
ATOM 1910 C C . VAL A 1 233 ? -4.599 -1.443 22.944 1.00 94.25 233 VAL A C 1
ATOM 1912 O O . VAL A 1 233 ? -5.410 -2.327 23.228 1.00 94.25 233 VAL A O 1
ATOM 1915 N N . SER A 1 234 ? -4.097 -0.623 23.855 1.00 95.94 234 SER A N 1
ATOM 1916 C CA . SER A 1 234 ? -4.555 -0.553 25.232 1.00 95.94 234 SER A CA 1
ATOM 1917 C C . SER A 1 234 ? -5.255 0.777 25.469 1.00 95.94 234 SER A C 1
ATOM 1919 O O . SER A 1 234 ? -4.778 1.832 25.058 1.00 95.94 234 SER A O 1
ATOM 1921 N N . ILE A 1 235 ? -6.413 0.730 26.122 1.00 96.12 235 ILE A N 1
ATOM 1922 C CA . ILE A 1 235 ? -7.191 1.925 26.454 1.00 96.12 235 ILE A CA 1
ATOM 1923 C C . ILE A 1 235 ? -7.413 1.923 27.954 1.00 96.12 235 ILE A C 1
ATOM 1925 O O . ILE A 1 235 ? -7.927 0.949 28.505 1.00 96.12 235 ILE A O 1
ATOM 1929 N N . HIS A 1 236 ? -7.059 3.010 28.628 1.00 95.06 236 HIS A N 1
ATOM 1930 C CA . HIS A 1 236 ? -7.332 3.170 30.049 1.00 95.06 236 HIS A CA 1
ATOM 1931 C C . HIS A 1 236 ? -7.808 4.580 30.377 1.00 95.06 236 HIS A C 1
ATOM 1933 O O . HIS A 1 236 ? -7.553 5.540 29.655 1.00 95.06 236 HIS A O 1
ATOM 1939 N N . LYS A 1 237 ? -8.539 4.711 31.481 1.00 93.75 237 LYS A N 1
ATOM 1940 C CA . LYS A 1 237 ? -8.941 6.016 32.005 1.00 93.75 237 LYS A CA 1
ATOM 1941 C C . LYS A 1 237 ? -7.744 6.688 32.683 1.00 93.75 237 LYS A C 1
ATOM 1943 O O . LYS A 1 237 ? -7.178 6.124 33.618 1.00 93.75 237 LYS A O 1
ATOM 1948 N N . CYS A 1 238 ? -7.405 7.900 32.253 1.00 91.06 238 CYS A N 1
ATOM 1949 C CA . CYS A 1 238 ? -6.353 8.728 32.835 1.00 91.06 238 CYS A CA 1
ATOM 1950 C C . CYS A 1 238 ? -6.917 10.128 33.115 1.00 91.06 238 CYS A C 1
ATOM 1952 O O . CYS A 1 238 ? -7.066 10.951 32.215 1.00 91.06 238 CYS A O 1
ATOM 1954 N N . GLY A 1 239 ? -7.298 10.391 34.369 1.00 88.75 239 GLY A N 1
ATOM 1955 C CA . GLY A 1 239 ? -8.004 11.624 34.726 1.00 88.75 239 GLY A CA 1
ATOM 1956 C C . GLY A 1 239 ? -9.354 11.735 34.008 1.00 88.75 239 GLY A C 1
ATOM 1957 O O . GLY A 1 239 ? -10.226 10.884 34.201 1.00 88.75 239 GLY A O 1
ATOM 1958 N N . ASN A 1 240 ? -9.507 12.775 33.182 1.00 90.62 240 ASN A N 1
ATOM 1959 C CA . ASN A 1 240 ? -10.710 13.049 32.384 1.00 90.62 240 ASN A CA 1
ATOM 1960 C C . ASN A 1 240 ? -10.586 12.603 30.915 1.00 90.62 240 ASN A C 1
ATOM 1962 O O . ASN A 1 240 ? -11.442 12.948 30.098 1.00 90.62 240 ASN A O 1
ATOM 1966 N N . ASP A 1 241 ? -9.547 11.826 30.597 1.00 93.06 241 ASP A N 1
ATOM 1967 C CA . ASP A 1 241 ? -9.247 11.386 29.239 1.00 93.06 241 ASP A CA 1
ATOM 1968 C C . ASP A 1 241 ? -9.202 9.857 29.136 1.00 93.06 241 ASP A C 1
ATOM 1970 O O . ASP A 1 241 ? -8.798 9.147 30.067 1.00 93.06 241 ASP A O 1
ATOM 1974 N N . PHE A 1 242 ? -9.596 9.334 27.977 1.00 93.19 242 PHE A N 1
ATOM 1975 C CA . PHE A 1 242 ? -9.195 8.004 27.543 1.00 93.19 242 PHE A CA 1
ATOM 1976 C C . PHE A 1 242 ? -7.775 8.102 27.010 1.00 93.19 242 PHE A C 1
ATOM 1978 O O . PHE A 1 242 ? -7.519 8.795 26.027 1.00 93.19 242 PHE A O 1
ATOM 1985 N N . HIS A 1 243 ? -6.855 7.415 27.668 1.00 93.94 243 HIS A N 1
ATOM 1986 C CA . HIS A 1 243 ? -5.490 7.273 27.201 1.00 93.94 243 HIS A CA 1
ATOM 1987 C C . HIS A 1 243 ? -5.410 5.998 26.362 1.00 93.94 243 HIS A C 1
ATOM 1989 O O . HIS A 1 243 ? -5.632 4.896 26.871 1.00 93.94 243 HIS A O 1
ATOM 1995 N N . ILE A 1 244 ? -5.172 6.189 25.068 1.00 91.31 244 ILE A N 1
ATOM 1996 C CA . ILE A 1 244 ? -5.095 5.168 24.027 1.00 91.31 244 ILE A CA 1
ATOM 1997 C C . ILE A 1 244 ? -3.625 5.005 23.660 1.00 91.31 244 ILE A C 1
ATOM 1999 O O . ILE A 1 244 ? -2.973 5.982 23.292 1.00 91.31 244 ILE A O 1
ATOM 2003 N N . HIS A 1 245 ? -3.126 3.783 23.774 1.00 89.75 245 HIS A N 1
ATOM 2004 C CA . HIS A 1 245 ? -1.735 3.452 23.520 1.00 89.75 245 HIS A CA 1
ATOM 2005 C C . HIS A 1 245 ? -1.654 2.237 22.598 1.00 89.75 245 HIS A C 1
ATOM 2007 O O . HIS A 1 245 ? -2.071 1.141 22.993 1.00 89.75 245 HIS A O 1
ATOM 2013 N N . ASP A 1 246 ? -1.137 2.447 21.391 1.00 86.62 246 ASP A N 1
ATOM 2014 C CA . ASP A 1 246 ? -0.808 1.410 20.411 1.00 86.62 246 ASP A CA 1
ATOM 2015 C C . ASP A 1 246 ? 0.676 1.509 19.999 1.00 86.62 246 ASP A C 1
ATOM 2017 O O . ASP A 1 246 ? 1.451 2.252 20.601 1.00 86.62 246 ASP A O 1
ATOM 2021 N N . GLU A 1 247 ? 1.102 0.725 19.008 1.00 74.62 247 GLU A N 1
ATOM 2022 C CA . GLU A 1 247 ? 2.505 0.678 18.563 1.00 74.62 247 GLU A CA 1
ATOM 2023 C C . GLU A 1 247 ? 3.021 1.997 17.961 1.00 74.62 247 GLU A C 1
ATOM 2025 O O . GLU A 1 247 ? 4.229 2.236 17.948 1.00 74.62 247 GLU A O 1
ATOM 2030 N N . LEU A 1 248 ? 2.126 2.844 17.448 1.00 70.81 248 LEU A N 1
ATOM 2031 C CA . LEU A 1 248 ? 2.463 4.059 16.705 1.00 70.81 248 LEU A CA 1
ATOM 2032 C C . LEU A 1 248 ? 2.060 5.335 17.450 1.00 70.81 248 LEU A C 1
ATOM 2034 O O . LEU A 1 248 ? 2.644 6.395 17.220 1.00 70.81 248 LEU A O 1
ATOM 2038 N N . ASN A 1 249 ? 1.066 5.244 18.328 1.00 76.00 249 ASN A N 1
ATOM 2039 C CA . ASN A 1 249 ? 0.358 6.378 18.886 1.00 76.00 249 ASN A CA 1
ATOM 2040 C C . ASN A 1 249 ? 0.241 6.292 20.408 1.00 76.00 249 ASN A C 1
ATOM 2042 O O . ASN A 1 249 ? -0.056 5.248 20.989 1.00 76.00 249 ASN A O 1
ATOM 2046 N N . ASP A 1 250 ? 0.372 7.457 21.040 1.00 87.00 250 ASP A N 1
ATOM 2047 C CA . ASP A 1 250 ? 0.093 7.656 22.458 1.00 87.00 250 ASP A CA 1
ATOM 2048 C C . ASP A 1 250 ? -0.807 8.889 22.620 1.00 87.00 250 ASP A C 1
ATOM 2050 O O . ASP A 1 250 ? -0.341 10.030 22.653 1.00 87.00 250 ASP A O 1
ATOM 2054 N N . ILE A 1 251 ? -2.124 8.668 22.612 1.00 88.00 251 ILE A N 1
ATOM 2055 C CA . ILE A 1 251 ? -3.129 9.727 22.446 1.00 88.00 251 ILE A CA 1
ATOM 2056 C C . ILE A 1 251 ? -4.023 9.816 23.682 1.00 88.00 251 ILE A C 1
ATOM 2058 O O . ILE A 1 251 ? -4.398 8.814 24.291 1.00 88.00 251 ILE A O 1
ATOM 2062 N N . LYS A 1 252 ? -4.418 11.044 24.028 1.00 88.00 252 LYS A N 1
ATOM 2063 C CA . LYS A 1 252 ? -5.436 11.324 25.044 1.00 88.00 252 LYS A CA 1
ATOM 2064 C C . LYS A 1 252 ? -6.677 11.915 24.398 1.00 88.00 252 LYS A C 1
ATOM 2066 O O . LYS A 1 252 ? -6.598 12.944 23.731 1.00 88.00 252 LYS A O 1
ATOM 2071 N N . VAL A 1 253 ? -7.817 11.269 24.619 1.00 88.69 253 VAL A N 1
ATOM 2072 C CA . VAL A 1 253 ? -9.120 11.710 24.118 1.00 88.69 253 VAL A CA 1
ATOM 2073 C C . VAL A 1 253 ? -9.996 12.119 25.303 1.00 88.69 253 VAL A C 1
ATOM 2075 O O . VAL A 1 253 ? -10.361 11.249 26.098 1.00 88.69 253 VAL A O 1
ATOM 2078 N N . PRO A 1 254 ? -10.358 13.405 25.444 1.00 90.31 254 PRO A N 1
ATOM 2079 C CA . PRO A 1 254 ? -11.207 13.851 26.542 1.00 90.31 254 PRO A CA 1
ATOM 2080 C C . PRO A 1 254 ? -12.605 13.242 26.444 1.00 90.31 254 PRO A C 1
ATOM 2082 O O . PRO A 1 254 ? -13.154 13.091 25.350 1.00 90.31 254 PRO A O 1
ATOM 2085 N N . PHE A 1 255 ? -13.212 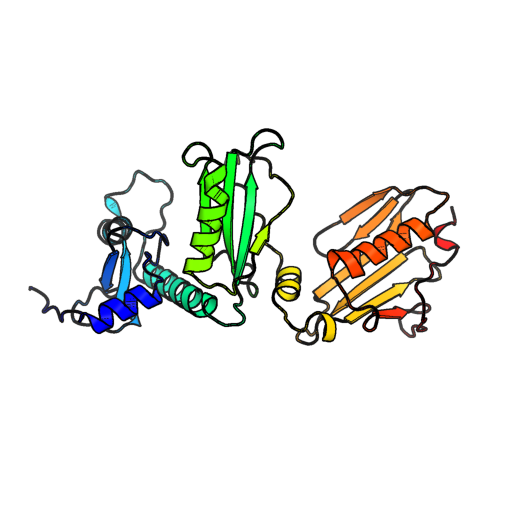12.926 27.590 1.00 90.06 255 PHE A N 1
ATOM 2086 C CA . PHE A 1 255 ? -14.580 12.407 27.648 1.00 90.06 255 PHE A CA 1
ATOM 2087 C C . PHE A 1 255 ? -15.498 13.234 28.548 1.00 90.06 255 PHE A C 1
ATOM 2089 O O . PHE A 1 255 ? -15.095 13.869 29.521 1.00 90.06 255 PHE A O 1
ATOM 2096 N N . LEU A 1 256 ? -16.797 13.157 28.262 1.00 86.94 256 LEU A N 1
ATOM 2097 C CA . LEU A 1 256 ? -17.838 13.703 29.130 1.00 86.94 256 LEU A CA 1
ATOM 2098 C C . LEU A 1 256 ? -18.131 12.755 30.303 1.00 86.94 256 LEU A C 1
ATOM 2100 O O . LEU A 1 256 ? -18.459 11.582 30.098 1.00 86.94 256 LEU A O 1
ATOM 2104 N N . LEU A 1 257 ? -18.082 13.278 31.533 1.00 81.06 257 LEU A N 1
ATOM 2105 C CA . LEU A 1 257 ? -18.235 12.506 32.778 1.00 81.06 257 LEU A CA 1
ATOM 2106 C C . LEU A 1 257 ? -19.561 11.732 32.886 1.00 81.06 257 LEU A C 1
ATOM 2108 O O . LEU A 1 257 ? -19.618 10.683 33.516 1.00 81.06 257 LEU A O 1
ATOM 2112 N N . ASN A 1 258 ? -20.632 12.217 32.258 1.00 82.00 258 ASN A N 1
ATOM 2113 C CA . ASN A 1 258 ? -21.970 11.623 32.351 1.00 82.00 258 ASN A CA 1
ATOM 2114 C C . ASN A 1 258 ? -22.242 10.501 31.330 1.00 82.00 258 ASN A C 1
ATOM 2116 O O . ASN A 1 258 ? -23.320 9.910 31.355 1.00 82.00 258 ASN A O 1
ATOM 2120 N N . LYS A 1 259 ? -21.305 10.214 30.415 1.00 87.50 259 LYS A N 1
ATOM 2121 C CA . LYS A 1 259 ? -21.483 9.224 29.335 1.00 87.50 259 LYS A CA 1
ATOM 2122 C C . LYS A 1 259 ? -20.214 8.416 29.060 1.00 87.50 259 LYS A C 1
ATOM 2124 O O . LYS A 1 259 ? -19.968 8.038 27.916 1.00 87.50 259 LYS A O 1
ATOM 2129 N N . ILE A 1 260 ? -19.377 8.177 30.072 1.00 91.75 260 ILE A N 1
ATOM 2130 C CA . ILE A 1 260 ? -18.049 7.558 29.894 1.00 91.75 260 ILE A CA 1
ATOM 2131 C C . ILE A 1 260 ? -18.162 6.212 29.169 1.00 91.75 260 ILE A C 1
ATOM 2133 O O . ILE A 1 260 ? -17.556 6.027 28.120 1.00 91.75 260 ILE A O 1
ATOM 2137 N N . ARG A 1 261 ? -19.001 5.289 29.655 1.00 93.00 261 ARG A N 1
ATOM 2138 C CA . ARG A 1 261 ? -19.141 3.953 29.044 1.00 93.00 261 ARG A CA 1
ATOM 2139 C C . ARG A 1 261 ? -19.704 3.987 27.624 1.00 93.00 261 ARG A C 1
ATOM 2141 O O . ARG A 1 261 ? -19.284 3.190 26.791 1.00 93.00 261 ARG A O 1
ATOM 2148 N N . THR A 1 262 ? -20.625 4.905 27.328 1.00 93.19 262 THR A N 1
ATOM 2149 C CA . THR A 1 262 ? -21.160 5.081 25.968 1.00 93.19 262 THR A CA 1
ATOM 2150 C C . THR A 1 262 ? -20.085 5.604 25.020 1.00 93.19 262 THR A C 1
ATOM 2152 O O . THR A 1 262 ? -19.919 5.054 23.939 1.00 93.19 262 THR A O 1
ATOM 2155 N N . GLN A 1 263 ? -19.316 6.615 25.438 1.00 93.56 263 GLN A N 1
ATOM 2156 C CA . GLN A 1 263 ? -18.203 7.141 24.640 1.00 93.56 263 GLN A CA 1
ATOM 2157 C C . GLN A 1 263 ? -17.125 6.077 24.418 1.00 93.56 263 GLN A C 1
ATOM 2159 O O . GLN A 1 263 ? -16.665 5.919 23.295 1.00 93.56 263 GLN A O 1
ATOM 2164 N N . LEU A 1 264 ? -16.795 5.290 25.447 1.00 94.44 264 LEU A N 1
ATOM 2165 C CA . LEU A 1 264 ? -15.856 4.176 25.324 1.00 94.44 264 LEU A CA 1
ATOM 2166 C C . LEU A 1 264 ? -16.367 3.091 24.364 1.00 94.44 264 LEU A C 1
ATOM 2168 O O . LEU A 1 264 ? -15.599 2.571 23.567 1.00 94.44 264 LEU A O 1
ATOM 2172 N N . THR A 1 265 ? -17.665 2.777 24.399 1.00 95.12 265 THR A N 1
ATOM 2173 C CA . THR A 1 265 ? -18.285 1.831 23.454 1.00 95.12 265 THR A CA 1
ATOM 2174 C C . THR A 1 265 ? -18.166 2.326 22.021 1.00 95.12 265 THR A C 1
ATOM 2176 O O . THR A 1 265 ? -17.776 1.560 21.148 1.00 95.12 265 THR A O 1
ATOM 2179 N N . ASN A 1 266 ? -18.451 3.605 21.782 1.00 93.38 266 ASN A N 1
ATOM 2180 C CA . ASN A 1 266 ? -18.325 4.194 20.453 1.00 93.38 266 ASN A CA 1
ATOM 2181 C C . ASN A 1 266 ? -16.869 4.202 19.977 1.00 93.38 266 ASN A C 1
ATOM 2183 O O . ASN A 1 266 ? -16.617 3.855 18.832 1.00 93.38 266 ASN A O 1
ATOM 2187 N N . LEU A 1 267 ? -15.923 4.531 20.861 1.00 93.12 267 LEU A N 1
ATOM 2188 C CA . LEU A 1 267 ? -14.492 4.499 20.560 1.00 93.12 267 LEU A CA 1
ATOM 2189 C C . LEU A 1 267 ? -14.036 3.092 20.153 1.00 93.12 267 LEU A C 1
ATOM 2191 O O . LEU A 1 267 ? -13.433 2.920 19.101 1.00 93.12 267 LEU A O 1
ATOM 2195 N N . VAL A 1 268 ? -14.371 2.077 20.955 1.00 94.31 268 VAL A N 1
ATOM 2196 C CA . VAL A 1 268 ? -14.020 0.679 20.660 1.00 94.31 268 VAL A CA 1
ATOM 2197 C C . VAL A 1 268 ? -14.677 0.206 19.361 1.00 94.31 268 VAL A C 1
ATOM 2199 O O . VAL A 1 268 ? -14.026 -0.443 18.548 1.00 94.31 268 VAL A O 1
ATOM 2202 N N . ASN A 1 269 ? -15.941 0.562 19.129 1.00 93.88 269 ASN A N 1
ATOM 2203 C CA . ASN A 1 269 ? -16.636 0.221 17.890 1.00 93.88 269 ASN A CA 1
ATOM 2204 C C . ASN A 1 269 ? -16.023 0.911 16.666 1.00 93.88 269 ASN A C 1
ATOM 2206 O O . ASN A 1 269 ? -15.939 0.279 15.620 1.00 93.88 269 ASN A O 1
ATOM 2210 N N . SER A 1 270 ? -15.580 2.164 16.788 1.00 89.69 270 SER A N 1
ATOM 2211 C CA . SER A 1 270 ? -14.912 2.886 15.701 1.00 89.69 270 SER A CA 1
ATOM 2212 C C . SER A 1 270 ? -13.610 2.183 15.309 1.00 89.69 270 SER A C 1
ATOM 2214 O O . SER A 1 270 ? -13.441 1.820 14.148 1.00 89.69 270 SER A O 1
ATOM 2216 N N . ILE A 1 271 ? -12.767 1.827 16.287 1.00 89.94 271 ILE A N 1
ATOM 2217 C CA . ILE A 1 271 ? -11.535 1.058 16.038 1.00 89.94 271 ILE A CA 1
ATOM 2218 C C . ILE A 1 271 ? -11.862 -0.272 15.335 1.00 89.94 271 ILE A C 1
ATOM 2220 O O . ILE A 1 271 ? -11.271 -0.627 14.320 1.00 89.94 271 ILE A O 1
ATOM 2224 N N . ILE A 1 272 ? -12.831 -1.033 15.840 1.00 92.50 272 ILE A N 1
ATOM 2225 C CA . ILE A 1 272 ? -13.071 -2.396 15.348 1.00 92.50 272 ILE A CA 1
ATOM 2226 C C . ILE A 1 272 ? -13.807 -2.414 14.005 1.00 92.50 272 ILE A C 1
ATOM 2228 O O . ILE A 1 272 ? -13.428 -3.167 13.109 1.00 92.50 272 ILE A O 1
ATOM 2232 N N . PHE A 1 273 ? -14.875 -1.631 13.862 1.00 91.19 273 PHE A N 1
ATOM 2233 C CA . PHE A 1 273 ? -15.799 -1.727 12.731 1.00 91.19 273 PHE A CA 1
ATOM 2234 C C . PHE A 1 273 ? -15.547 -0.684 11.649 1.00 91.19 273 PHE A C 1
ATOM 2236 O O . PHE A 1 273 ? -15.772 -0.978 10.478 1.00 91.19 273 PHE A O 1
ATOM 2243 N N . GLU A 1 274 ? -15.081 0.509 12.005 1.00 85.56 274 GLU A N 1
ATOM 2244 C CA . GLU A 1 274 ? -14.832 1.572 11.027 1.00 85.56 274 GLU A CA 1
ATOM 2245 C C . GLU A 1 274 ? -13.383 1.501 10.542 1.00 85.56 274 GLU A C 1
ATOM 2247 O O . GLU A 1 274 ? -13.121 1.391 9.344 1.00 85.56 274 GLU A O 1
ATOM 2252 N N . GLU A 1 275 ? -12.436 1.478 11.477 1.00 86.25 275 GLU A N 1
ATOM 2253 C CA . GLU A 1 275 ? -11.012 1.511 11.168 1.00 86.25 275 GLU A CA 1
ATOM 2254 C C . GLU A 1 275 ? -10.501 0.151 10.689 1.00 86.25 275 GLU A C 1
ATOM 2256 O O . GLU A 1 275 ? -9.966 0.056 9.586 1.00 86.25 275 GLU A O 1
ATOM 2261 N N . TRP A 1 276 ? -10.708 -0.918 11.463 1.00 89.31 276 TRP A N 1
ATOM 2262 C CA . TRP A 1 276 ? -10.221 -2.261 11.122 1.00 89.31 276 TRP A CA 1
ATOM 2263 C C . TRP A 1 276 ? -11.240 -3.126 10.382 1.00 89.31 276 TRP A C 1
ATOM 2265 O O . TRP A 1 276 ? -10.866 -4.160 9.827 1.00 89.31 276 TRP A O 1
ATOM 2275 N N . ASN A 1 277 ? -12.496 -2.682 10.280 1.00 91.50 277 ASN A N 1
ATOM 2276 C CA . ASN A 1 277 ? -13.564 -3.362 9.547 1.00 91.50 277 ASN A CA 1
ATOM 2277 C C . ASN A 1 277 ? -13.625 -4.870 9.864 1.00 91.50 277 ASN A C 1
ATOM 2279 O O . ASN A 1 277 ? -13.521 -5.710 8.974 1.00 91.50 277 ASN A O 1
ATOM 2283 N N . ILE A 1 278 ? -13.690 -5.230 11.144 1.00 93.31 278 ILE A N 1
ATOM 2284 C CA . ILE A 1 278 ? -13.752 -6.625 11.587 1.00 93.31 278 ILE A CA 1
ATOM 2285 C C . ILE A 1 278 ? -15.198 -7.119 11.550 1.00 93.31 278 ILE A C 1
ATOM 2287 O O . ILE A 1 278 ? -16.109 -6.468 12.063 1.00 93.31 278 ILE A O 1
ATOM 2291 N N . ASN A 1 279 ? -15.407 -8.318 11.009 1.00 92.62 279 ASN A N 1
ATOM 2292 C CA . ASN A 1 279 ? -16.703 -8.986 11.065 1.00 92.62 279 ASN A CA 1
ATOM 2293 C C . ASN A 1 279 ? -17.122 -9.231 12.533 1.00 92.62 279 ASN A C 1
ATOM 2295 O O . ASN A 1 279 ? -16.360 -9.860 13.272 1.00 92.62 279 ASN A O 1
ATOM 2299 N N . PRO A 1 280 ? -18.332 -8.821 12.963 1.00 91.88 280 PRO A N 1
ATOM 2300 C CA . PRO A 1 280 ? -18.811 -9.031 14.330 1.00 91.88 280 PRO A CA 1
ATOM 2301 C C . PRO A 1 280 ? -18.745 -10.482 14.828 1.00 91.88 280 PRO A C 1
ATOM 2303 O O . PRO A 1 280 ? -18.544 -10.710 16.017 1.00 91.88 280 PRO A O 1
ATOM 2306 N N . LEU A 1 281 ? -18.883 -11.467 13.930 1.00 92.06 281 LEU A N 1
ATOM 2307 C CA . LEU A 1 281 ? -18.806 -12.897 14.267 1.00 92.06 281 LEU A CA 1
ATOM 2308 C C . LEU A 1 281 ? -17.390 -13.360 14.643 1.00 92.06 281 LEU A C 1
ATOM 2310 O O . LEU A 1 281 ? -17.222 -14.439 15.205 1.00 92.06 281 LEU A O 1
ATOM 2314 N N . ASN A 1 282 ? -16.381 -12.548 14.338 1.00 93.88 282 ASN A N 1
ATOM 2315 C CA . ASN A 1 282 ? -14.970 -12.837 14.562 1.00 93.88 282 ASN A CA 1
ATOM 2316 C C . ASN A 1 282 ? -14.411 -12.131 15.806 1.00 93.88 282 ASN A C 1
ATOM 2318 O O . ASN A 1 282 ? -13.190 -12.047 15.968 1.00 93.88 282 ASN A O 1
ATOM 2322 N N . ILE A 1 283 ? -15.292 -11.599 16.658 1.00 95.69 283 ILE A N 1
ATOM 2323 C CA . ILE A 1 283 ? -14.924 -10.884 17.877 1.00 95.69 283 ILE A CA 1
ATOM 2324 C C . ILE A 1 283 ? -15.093 -11.807 19.080 1.00 95.69 283 ILE A C 1
ATOM 2326 O O . ILE A 1 283 ? -16.189 -12.285 19.366 1.00 95.69 283 ILE A O 1
ATOM 2330 N N . LEU A 1 284 ? -14.007 -12.007 19.820 1.00 95.25 284 LEU A N 1
ATOM 2331 C CA . LEU A 1 284 ? -14.012 -12.657 21.120 1.00 95.25 284 LEU A CA 1
ATOM 2332 C C . LEU A 1 284 ? -13.886 -11.587 22.204 1.00 95.25 284 LEU A C 1
ATOM 2334 O O . LEU A 1 284 ? -12.915 -10.833 22.229 1.00 95.25 284 LEU A O 1
ATOM 2338 N N . ILE A 1 285 ? -14.843 -11.537 23.127 1.00 96.25 285 ILE A N 1
ATOM 2339 C CA . ILE A 1 285 ? -14.805 -10.598 24.249 1.00 96.25 285 ILE A CA 1
ATOM 2340 C C . ILE A 1 285 ? -14.582 -11.383 25.534 1.00 96.25 285 ILE A C 1
ATOM 2342 O O . ILE A 1 285 ? -15.277 -12.356 25.818 1.00 96.25 285 ILE A O 1
ATOM 2346 N N . ALA A 1 286 ? -13.609 -10.945 26.319 1.00 95.38 286 ALA A N 1
ATOM 2347 C CA . ALA A 1 286 ? -13.184 -11.574 27.551 1.00 95.38 286 ALA A CA 1
ATOM 2348 C C . ALA A 1 286 ? -13.093 -10.561 28.700 1.00 95.38 286 ALA A C 1
ATOM 2350 O O . ALA A 1 286 ? -12.805 -9.379 28.514 1.00 95.38 286 ALA A O 1
ATOM 2351 N N . THR A 1 287 ? -13.308 -11.038 29.921 1.00 94.81 287 THR A N 1
ATOM 2352 C CA . THR A 1 287 ? -13.087 -10.285 31.161 1.00 94.81 287 THR A CA 1
ATOM 2353 C C . THR A 1 287 ? -12.571 -11.214 32.264 1.00 94.81 287 THR A C 1
ATOM 2355 O O . THR A 1 287 ? -12.312 -12.389 32.024 1.00 94.81 287 THR A O 1
ATOM 2358 N N . GLY A 1 288 ? -12.401 -10.721 33.489 1.00 90.69 288 GLY A N 1
ATOM 2359 C CA . GLY A 1 288 ? -11.939 -11.534 34.616 1.00 90.69 288 GLY A CA 1
ATOM 2360 C C . GLY A 1 288 ? -10.422 -11.506 34.794 1.00 90.69 288 GLY A C 1
ATOM 2361 O O . GLY A 1 288 ? -9.803 -10.442 34.744 1.00 90.69 288 GLY A O 1
ATOM 2362 N N . LYS A 1 289 ? -9.829 -12.670 35.084 1.00 85.12 289 LYS A N 1
ATOM 2363 C CA . LYS A 1 289 ? -8.378 -12.812 35.267 1.00 85.12 289 LYS A CA 1
ATOM 2364 C C . LYS A 1 289 ? -7.715 -13.022 33.912 1.00 85.12 289 LYS A C 1
ATOM 2366 O O . LYS A 1 289 ? -8.199 -13.825 33.128 1.00 85.12 289 LYS A O 1
ATOM 2371 N N . HIS A 1 290 ? -6.589 -12.358 33.681 1.00 76.94 290 HIS A N 1
ATOM 2372 C CA . HIS A 1 290 ? -5.835 -12.483 32.432 1.00 76.94 290 HIS A CA 1
ATOM 2373 C C . HIS A 1 290 ? -5.477 -13.945 32.098 1.00 76.94 290 HIS A C 1
ATOM 2375 O O . HIS A 1 290 ? -5.656 -14.376 30.967 1.00 76.94 290 HIS A O 1
ATOM 2381 N N . ASP A 1 291 ? -5.073 -14.732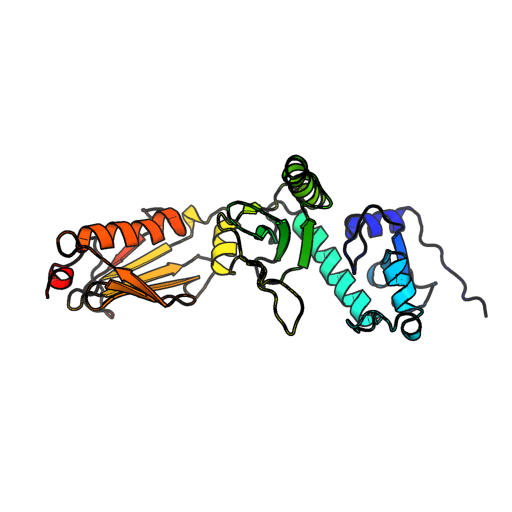 33.100 1.00 82.44 291 ASP A N 1
ATOM 2382 C CA . ASP A 1 291 ? -4.624 -16.121 32.895 1.00 82.44 291 ASP A CA 1
ATOM 2383 C C . ASP A 1 291 ? -5.777 -17.135 32.816 1.00 82.44 291 ASP A C 1
ATOM 2385 O O . ASP A 1 291 ? -5.570 -18.304 32.505 1.00 82.44 291 ASP A O 1
ATOM 2389 N N . ASN A 1 292 ? -6.999 -16.703 33.138 1.00 86.62 292 ASN A N 1
ATOM 2390 C CA . ASN A 1 292 ? -8.206 -17.516 33.020 1.00 86.62 292 ASN A CA 1
ATOM 2391 C C . ASN A 1 292 ? -9.413 -16.607 32.727 1.00 86.62 292 ASN A C 1
ATOM 2393 O O . ASN A 1 292 ? -10.201 -16.307 33.639 1.00 86.62 292 ASN A O 1
ATOM 2397 N N . PRO A 1 293 ? -9.508 -16.091 31.490 1.00 90.19 293 PRO A N 1
ATOM 2398 C CA . PRO A 1 293 ? -10.529 -15.129 31.122 1.00 90.19 293 PRO A CA 1
ATOM 2399 C C . PRO A 1 293 ? -11.913 -15.777 31.041 1.00 90.19 293 PRO A C 1
ATOM 2401 O O . PRO A 1 293 ? -12.084 -16.895 30.561 1.00 90.19 293 PRO A O 1
ATOM 2404 N N . THR A 1 294 ? -12.932 -15.038 31.463 1.00 93.81 294 THR A N 1
ATOM 2405 C CA . THR A 1 294 ? -14.338 -15.366 31.226 1.00 93.81 294 THR A CA 1
ATOM 2406 C C . THR A 1 294 ? -14.785 -14.733 29.915 1.00 93.81 294 THR A C 1
ATOM 2408 O O . THR A 1 294 ? -14.737 -13.511 29.778 1.00 93.81 294 THR A O 1
ATOM 2411 N N . ILE A 1 295 ? -15.232 -15.558 28.968 1.00 94.25 295 ILE A N 1
ATOM 2412 C CA . ILE A 1 295 ? -15.786 -15.103 27.688 1.00 94.25 295 ILE A CA 1
ATOM 2413 C C . ILE A 1 295 ? -17.194 -14.538 27.919 1.00 94.25 295 ILE A C 1
ATOM 2415 O O . ILE A 1 295 ? -17.972 -15.103 28.689 1.00 94.25 295 ILE A O 1
ATOM 2419 N N . ILE A 1 296 ? -17.507 -13.421 27.264 1.00 93.50 296 ILE A N 1
ATOM 2420 C CA . ILE A 1 296 ? -18.806 -12.745 27.335 1.00 93.50 296 ILE A CA 1
ATOM 2421 C C . ILE A 1 296 ? -19.352 -12.471 25.929 1.00 93.50 296 ILE A C 1
ATOM 2423 O O . ILE A 1 296 ? -18.603 -12.146 25.014 1.00 93.50 296 ILE A O 1
ATOM 2427 N N . ASP A 1 297 ? -20.675 -12.552 25.771 1.00 88.50 297 ASP A N 1
ATOM 2428 C CA . ASP A 1 297 ? -21.327 -12.455 24.451 1.00 88.50 297 ASP A CA 1
ATOM 2429 C C . ASP A 1 297 ? -21.539 -11.017 23.963 1.00 88.50 297 ASP A C 1
ATOM 2431 O O . ASP A 1 297 ? -21.862 -10.778 22.800 1.00 88.50 297 ASP A O 1
ATOM 2435 N N . LYS A 1 298 ? -21.452 -10.036 24.867 1.00 90.31 298 LYS A N 1
ATOM 2436 C CA . LYS A 1 298 ? -21.742 -8.632 24.562 1.00 90.31 298 LYS A CA 1
ATOM 2437 C C . LYS A 1 298 ? -20.684 -7.729 25.152 1.00 90.31 298 LYS A C 1
ATOM 2439 O O . LYS A 1 298 ? -20.279 -7.904 26.299 1.00 90.31 298 LYS A O 1
ATOM 2444 N N . LEU A 1 299 ? -20.316 -6.707 24.387 1.00 91.62 299 LEU A N 1
ATOM 2445 C CA . LEU A 1 299 ? -19.454 -5.645 24.871 1.00 91.62 299 LEU A CA 1
ATOM 2446 C C . LEU A 1 299 ? -20.196 -4.848 25.951 1.00 91.62 299 LEU A C 1
ATOM 2448 O O . LEU A 1 299 ? -21.178 -4.161 25.670 1.00 91.62 299 LEU A O 1
ATOM 2452 N N . TYR A 1 300 ? -19.736 -4.950 27.196 1.00 91.38 300 TYR A N 1
ATOM 2453 C CA . TYR A 1 300 ? -20.214 -4.120 28.295 1.00 91.38 300 TYR A CA 1
ATOM 2454 C C . TYR A 1 300 ? -19.042 -3.672 29.164 1.00 91.38 300 TYR A C 1
ATOM 2456 O O . TYR A 1 300 ? -18.142 -4.449 29.479 1.00 91.38 300 TYR A O 1
ATOM 2464 N N . PHE A 1 301 ? -19.075 -2.413 29.598 1.00 93.25 301 PHE A N 1
ATOM 2465 C CA . PHE A 1 301 ? -18.035 -1.860 30.460 1.00 93.25 301 PHE A CA 1
ATOM 2466 C C . PHE A 1 301 ? -18.475 -1.847 31.932 1.00 93.25 301 PHE A C 1
ATOM 2468 O O . PHE A 1 301 ? -19.596 -1.408 32.232 1.00 93.25 301 PHE A O 1
ATOM 2475 N N . PRO A 1 302 ? -17.616 -2.302 32.867 1.00 91.50 302 PRO A N 1
ATOM 2476 C CA . PRO A 1 302 ? -17.905 -2.265 34.295 1.00 91.50 302 PRO A CA 1
ATOM 2477 C C . PRO A 1 302 ? -18.121 -0.835 34.806 1.00 91.50 302 PRO A C 1
ATOM 2479 O O . PRO A 1 302 ? -17.544 0.122 34.288 1.00 91.50 302 PRO A O 1
ATOM 2482 N N . LYS A 1 303 ? -18.894 -0.690 35.891 1.00 90.94 303 LYS A N 1
ATOM 2483 C CA . LYS A 1 303 ? -19.153 0.613 36.538 1.00 90.94 303 LYS A CA 1
ATOM 2484 C C . LYS A 1 303 ? -17.883 1.333 37.001 1.00 90.94 303 LYS A C 1
ATOM 2486 O O . LYS A 1 303 ? -17.914 2.541 37.186 1.00 90.94 303 LYS A O 1
ATOM 2491 N N . ILE A 1 304 ? -16.766 0.623 37.156 1.00 91.38 304 ILE A N 1
ATOM 2492 C CA . ILE A 1 304 ? -15.496 1.216 37.586 1.00 91.38 304 ILE A CA 1
ATOM 2493 C C . ILE A 1 304 ? -14.971 2.304 36.637 1.00 91.38 304 ILE A C 1
ATOM 2495 O O . ILE A 1 304 ? -14.254 3.197 37.067 1.00 91.38 304 ILE A O 1
ATOM 2499 N N . TRP A 1 305 ? -15.380 2.291 35.366 1.00 91.00 305 TRP A N 1
ATOM 2500 C CA . TRP A 1 305 ? -15.077 3.374 34.426 1.00 91.00 305 TRP A CA 1
ATOM 2501 C C . TRP A 1 305 ? -15.713 4.714 34.830 1.00 91.00 305 TRP A C 1
ATOM 2503 O O . TRP A 1 305 ? -15.175 5.780 34.527 1.00 91.00 305 TRP A O 1
ATOM 2513 N N . GLU A 1 306 ? -16.821 4.671 35.568 1.00 88.25 306 GLU A N 1
ATOM 2514 C CA . GLU A 1 306 ? -17.530 5.842 36.095 1.00 88.25 306 GLU A CA 1
ATOM 2515 C C . GLU A 1 306 ? -17.047 6.246 37.497 1.00 88.25 306 GLU A C 1
ATOM 2517 O O . GLU A 1 306 ? -17.422 7.311 37.974 1.00 88.25 306 GLU A O 1
ATOM 2522 N N . ALA A 1 307 ? -16.201 5.440 38.149 1.00 79.06 307 ALA A N 1
ATOM 2523 C CA . ALA A 1 307 ? -15.667 5.765 39.469 1.00 79.06 307 ALA A CA 1
ATOM 2524 C C . ALA A 1 307 ? -14.679 6.941 39.387 1.00 79.06 307 ALA A C 1
ATOM 2526 O O . ALA A 1 307 ? -13.866 7.001 38.457 1.00 79.06 307 ALA A O 1
ATOM 2527 N N . HIS A 1 308 ? -14.795 7.879 40.329 1.00 61.62 308 HIS A N 1
ATOM 2528 C CA . HIS A 1 308 ? -13.909 9.036 40.472 1.00 61.62 308 HIS A CA 1
ATOM 2529 C C . HIS A 1 308 ? -12.564 8.643 41.075 1.00 61.62 308 HIS A C 1
ATOM 2531 O O . HIS A 1 308 ? -12.571 7.845 42.040 1.00 61.62 308 HIS A O 1
#